Protein AF-A0A087TR05-F1 (afdb_monomer)

Mean predicted aligned error: 16.6 Å

Structure (mmCIF, N/CA/C/O backbone):
data_AF-A0A087TR05-F1
#
_entry.id   AF-A0A087TR05-F1
#
loop_
_atom_site.group_PDB
_atom_site.id
_atom_site.type_symbol
_atom_site.label_atom_id
_atom_site.label_alt_id
_atom_site.label_comp_id
_atom_site.label_asym_id
_atom_site.label_entity_id
_atom_site.label_seq_id
_atom_site.pdbx_PDB_ins_code
_atom_site.Cartn_x
_atom_site.Cartn_y
_atom_site.Cartn_z
_atom_site.occupancy
_atom_site.B_iso_or_equiv
_atom_site.auth_seq_id
_atom_site.auth_comp_id
_atom_site.auth_asym_id
_atom_site.auth_atom_id
_atom_site.pdbx_PDB_model_num
ATOM 1 N N . MET A 1 1 ? -15.715 -11.023 85.788 1.00 37.31 1 MET A N 1
ATOM 2 C CA . MET A 1 1 ? -14.563 -11.915 85.522 1.00 37.31 1 MET A CA 1
ATOM 3 C C . MET A 1 1 ? -14.963 -12.922 84.444 1.00 37.31 1 MET A C 1
ATOM 5 O O . MET A 1 1 ? -15.935 -13.619 84.679 1.00 37.31 1 MET A O 1
ATOM 9 N N . LYS A 1 2 ? -14.211 -12.960 83.320 1.00 36.47 2 LYS A N 1
ATOM 10 C CA . LYS A 1 2 ? -14.229 -13.915 82.171 1.00 36.47 2 LYS A CA 1
ATOM 11 C C . LYS A 1 2 ? -15.542 -13.984 81.359 1.00 36.47 2 LYS A C 1
ATOM 13 O O . LYS A 1 2 ? -16.561 -14.371 81.899 1.00 36.47 2 LYS A O 1
ATOM 18 N N . GLN A 1 3 ? -15.655 -13.618 80.072 1.00 43.75 3 GLN A N 1
ATOM 19 C CA . GLN A 1 3 ? -14.761 -13.716 78.899 1.00 43.75 3 GLN A CA 1
ATOM 20 C C . GLN A 1 3 ? -14.021 -15.052 78.781 1.00 43.75 3 GLN A C 1
ATOM 22 O O . GLN A 1 3 ? -12.972 -15.242 79.390 1.00 43.75 3 GLN A O 1
ATOM 27 N N . SER A 1 4 ? -14.577 -15.964 77.980 1.00 44.72 4 SER A N 1
ATOM 28 C CA . SER A 1 4 ? -13.910 -16.732 76.909 1.00 44.72 4 SER A CA 1
ATOM 29 C C . SER A 1 4 ? -14.703 -18.009 76.604 1.00 44.72 4 SER A C 1
ATOM 31 O O . SER A 1 4 ? -15.180 -18.683 77.509 1.00 44.72 4 SER A O 1
ATOM 33 N N . SER A 1 5 ? -14.779 -18.354 75.315 1.00 36.34 5 SER A N 1
ATOM 34 C CA . SER A 1 5 ? -15.092 -19.699 74.805 1.00 36.34 5 SER A CA 1
ATOM 35 C C . SER A 1 5 ? -16.542 -20.052 74.423 1.00 36.34 5 SER A C 1
ATOM 37 O O . SER A 1 5 ? -17.056 -21.071 74.858 1.00 36.34 5 SER A O 1
ATOM 39 N N . VAL A 1 6 ? -17.180 -19.297 73.512 1.00 41.44 6 VAL A N 1
ATOM 40 C CA . VAL A 1 6 ? -18.126 -19.894 72.524 1.00 41.44 6 VAL A CA 1
ATOM 41 C C . VAL A 1 6 ? -18.034 -19.182 71.155 1.00 41.44 6 VAL A C 1
ATOM 43 O O . VAL A 1 6 ? -19.013 -19.010 70.440 1.00 41.44 6 VAL A O 1
ATOM 46 N N . ALA A 1 7 ? -16.833 -18.749 70.756 1.00 38.28 7 ALA A N 1
ATOM 47 C CA . ALA A 1 7 ? -16.564 -18.112 69.458 1.00 38.28 7 ALA A CA 1
ATOM 48 C C . ALA A 1 7 ? -16.201 -19.124 68.346 1.00 38.28 7 ALA A C 1
ATOM 50 O O . ALA A 1 7 ? -15.455 -18.796 67.427 1.00 38.28 7 ALA A O 1
ATOM 51 N N . GLN A 1 8 ? -16.678 -20.373 68.421 1.00 41.78 8 GLN A N 1
ATOM 52 C CA . GLN A 1 8 ? -16.115 -21.450 67.592 1.00 41.78 8 GLN A CA 1
ATOM 53 C C . GLN A 1 8 ? -17.111 -22.448 66.991 1.00 41.78 8 GLN A C 1
ATOM 55 O O . GLN A 1 8 ? -16.698 -23.507 66.526 1.00 41.78 8 GLN A O 1
ATOM 60 N N . LYS A 1 9 ? -18.409 -22.126 66.913 1.00 36.25 9 LYS A N 1
ATOM 61 C CA . LYS A 1 9 ? -19.387 -23.016 66.265 1.00 36.25 9 LYS A CA 1
ATOM 62 C C . LYS A 1 9 ? -19.986 -22.390 64.992 1.00 36.25 9 LYS A C 1
ATOM 64 O O . LYS A 1 9 ? -21.057 -21.810 65.046 1.00 36.25 9 LYS A O 1
ATOM 69 N N . PHE A 1 10 ? -19.260 -22.561 63.876 1.00 33.69 10 PHE A N 1
ATOM 70 C CA . PHE A 1 10 ? -19.759 -22.730 62.491 1.00 33.69 10 PHE A CA 1
ATOM 71 C C . PHE A 1 10 ? -20.676 -21.622 61.921 1.00 33.69 10 PHE A C 1
ATOM 73 O O . PHE A 1 10 ? -21.825 -21.499 62.308 1.00 33.69 10 PHE A O 1
ATOM 80 N N . ARG A 1 11 ? -20.312 -20.791 60.932 1.00 38.06 11 ARG A N 1
ATOM 81 C CA . ARG A 1 11 ? -19.431 -20.958 59.756 1.00 38.06 11 ARG A CA 1
ATOM 82 C C . ARG A 1 11 ? -19.686 -22.254 58.967 1.00 38.06 11 ARG A C 1
ATOM 84 O O . ARG A 1 11 ? -18.804 -23.095 58.918 1.00 38.06 11 ARG A O 1
ATOM 91 N N . SER A 1 12 ? -20.866 -22.387 58.347 1.00 40.16 12 SER A N 1
ATOM 92 C CA . SER A 1 12 ? -21.086 -23.174 57.110 1.00 40.16 12 SER A CA 1
ATOM 93 C C . SER A 1 12 ? -22.565 -23.179 56.681 1.00 40.16 12 SER A C 1
ATOM 95 O O . SER A 1 12 ? -23.323 -24.013 57.159 1.00 40.16 12 SER A O 1
ATOM 97 N N . PHE A 1 13 ? -22.976 -22.314 55.747 1.00 36.66 13 PHE A N 1
ATOM 98 C CA . PHE A 1 13 ? -24.129 -22.583 54.868 1.00 36.66 13 PHE A CA 1
ATOM 99 C C . PHE A 1 13 ? -23.869 -21.968 53.476 1.00 36.66 13 PHE A C 1
ATOM 101 O O . PHE A 1 13 ? -23.355 -20.850 53.409 1.00 36.66 13 PHE A O 1
ATOM 108 N N . PRO A 1 14 ? -24.120 -22.687 52.361 1.00 39.69 14 PRO A N 1
ATOM 109 C CA . PRO A 1 14 ? -23.447 -22.444 51.085 1.00 39.69 14 PRO A CA 1
ATOM 110 C C . PRO A 1 14 ? -24.261 -21.561 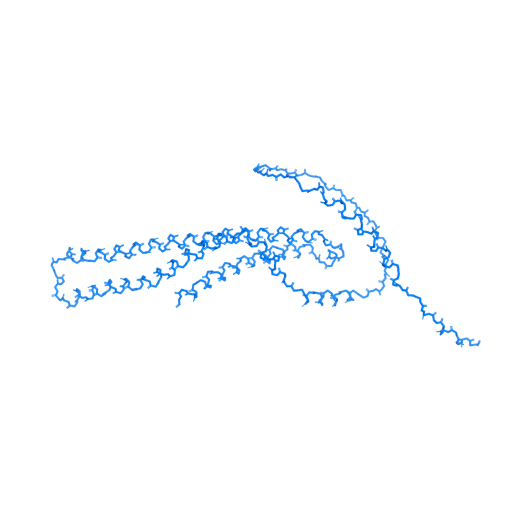50.124 1.00 39.69 14 PRO A C 1
ATOM 112 O O . PRO A 1 14 ? -25.442 -21.787 49.874 1.00 39.69 14 PRO A O 1
ATOM 115 N N . SER A 1 15 ? -23.572 -20.595 49.516 1.00 50.28 15 SER A N 1
ATOM 116 C CA . SER A 1 15 ? -24.051 -19.534 48.615 1.00 50.28 15 SER A CA 1
ATOM 117 C C . SER A 1 15 ? -24.268 -19.944 47.144 1.00 50.28 15 SER A C 1
ATOM 119 O O . SER A 1 15 ? -24.430 -19.090 46.273 1.00 50.28 15 SER A O 1
ATOM 121 N N . SER A 1 16 ? -24.287 -21.239 46.818 1.00 48.22 16 SER A N 1
ATOM 122 C CA . SER A 1 16 ? -24.254 -21.725 45.425 1.00 48.22 16 SER A CA 1
ATOM 123 C C . SER A 1 16 ? -25.626 -21.909 44.753 1.00 48.22 16 SER A C 1
ATOM 125 O O . SER A 1 16 ? -25.695 -21.982 43.524 1.00 48.22 16 SER A O 1
ATOM 127 N N . ASN A 1 17 ? -26.727 -21.941 45.515 1.00 43.25 17 ASN A N 1
ATOM 128 C CA . ASN A 1 17 ? -28.069 -22.196 44.967 1.00 43.25 17 ASN A CA 1
ATOM 129 C C . ASN A 1 17 ? -28.850 -20.923 44.586 1.00 43.25 17 ASN A C 1
ATOM 131 O O . ASN A 1 17 ? -29.656 -20.967 43.659 1.00 43.25 17 ASN A O 1
ATOM 135 N N . LEU A 1 18 ? -28.566 -19.770 45.204 1.00 48.34 18 LEU A N 1
ATOM 136 C CA . LEU A 1 18 ? -29.248 -18.503 44.886 1.00 48.34 18 LEU A CA 1
ATOM 137 C C . LEU A 1 18 ? -28.808 -17.905 43.536 1.00 48.34 18 LEU A C 1
ATOM 139 O O . LEU A 1 18 ? -29.625 -17.362 42.795 1.00 48.34 18 LEU A O 1
ATOM 143 N N . ILE A 1 19 ? -27.542 -18.094 43.154 1.00 49.88 19 ILE A N 1
ATOM 144 C CA . ILE A 1 19 ? -26.990 -17.574 41.890 1.00 49.88 19 ILE A CA 1
ATOM 145 C C . ILE A 1 19 ? -27.536 -18.348 40.674 1.00 49.88 19 ILE A C 1
ATOM 147 O O . ILE A 1 19 ? -27.756 -17.766 39.609 1.00 49.88 19 ILE A O 1
ATOM 151 N N . LYS A 1 20 ? -27.825 -19.651 40.819 1.00 46.91 20 LYS A N 1
ATOM 152 C CA . LYS A 1 20 ? -28.403 -20.472 39.736 1.00 46.91 20 LYS A CA 1
ATOM 153 C C . LYS A 1 20 ? -29.858 -20.110 39.425 1.00 46.91 20 LYS A C 1
ATOM 155 O O . LYS A 1 20 ? -30.248 -20.149 38.259 1.00 46.91 20 LYS A O 1
ATOM 160 N N . VAL A 1 21 ? -30.640 -19.718 40.431 1.00 53.16 21 VAL A N 1
ATOM 161 C CA . VAL A 1 21 ? -32.050 -19.330 40.244 1.00 53.16 21 VAL A CA 1
ATOM 162 C C . VAL A 1 21 ? -32.159 -17.978 39.526 1.00 53.16 21 VAL A C 1
ATOM 164 O O . VAL A 1 21 ? -32.955 -17.844 38.598 1.00 53.16 21 VAL A O 1
ATOM 167 N N . ALA A 1 22 ? -31.291 -17.011 39.849 1.00 47.53 22 ALA A N 1
ATOM 168 C CA . ALA A 1 22 ? -31.297 -15.690 39.213 1.00 47.53 22 ALA A CA 1
ATOM 169 C C . ALA A 1 22 ? -30.884 -15.724 37.724 1.00 47.53 22 ALA A C 1
ATOM 171 O O . ALA A 1 22 ? -31.506 -15.071 36.883 1.00 47.53 22 ALA A O 1
ATOM 172 N N . LYS A 1 23 ? -29.885 -16.546 37.365 1.00 44.81 23 LYS A N 1
ATOM 173 C CA . LYS A 1 23 ? -29.384 -16.659 35.979 1.00 44.81 23 LYS A CA 1
ATOM 174 C C . LYS A 1 23 ? -30.428 -17.228 35.006 1.00 44.81 23 LYS A C 1
ATOM 176 O O . LYS A 1 23 ? -30.485 -16.812 33.848 1.00 44.81 23 LYS A O 1
ATOM 181 N N . ASN A 1 24 ? -31.282 -18.139 35.476 1.00 38.44 24 ASN A N 1
ATOM 182 C CA . ASN A 1 24 ? -32.303 -18.781 34.641 1.00 38.44 24 ASN A CA 1
ATOM 183 C C . ASN A 1 24 ? -33.525 -17.893 34.361 1.00 38.44 24 ASN A C 1
ATOM 185 O O . ASN A 1 24 ? -34.148 -18.040 33.308 1.00 38.44 24 ASN A O 1
ATOM 189 N N . ILE A 1 25 ? -33.851 -16.954 35.253 1.00 46.94 25 ILE A N 1
ATOM 190 C CA . ILE A 1 25 ? -34.995 -16.048 35.073 1.00 46.94 25 ILE A CA 1
ATOM 191 C C . ILE A 1 25 ? -34.648 -14.926 34.078 1.00 46.94 25 ILE A C 1
ATOM 193 O O . ILE A 1 25 ? -35.446 -14.622 33.192 1.00 46.94 25 ILE A O 1
ATOM 197 N N . PHE A 1 26 ? -33.429 -14.374 34.131 1.00 38.94 26 PHE A N 1
ATOM 198 C CA . PHE A 1 26 ? -33.044 -13.240 33.277 1.00 38.94 26 PHE A CA 1
ATOM 199 C C . PHE A 1 26 ? -32.746 -13.638 31.817 1.00 38.94 26 PHE A C 1
ATOM 201 O O . PHE A 1 26 ? -33.059 -12.902 30.879 1.00 38.94 26 PHE A O 1
ATOM 208 N N . CYS A 1 27 ? -32.218 -14.847 31.589 1.00 43.41 27 CYS A N 1
ATOM 209 C CA . CYS A 1 27 ? -31.842 -15.310 30.247 1.00 43.41 27 CYS A CA 1
ATOM 210 C C . CYS A 1 27 ? -33.058 -15.607 29.340 1.00 43.41 27 CYS A C 1
ATOM 212 O O . CYS A 1 27 ? -32.985 -15.457 28.117 1.00 43.41 27 CYS A O 1
ATOM 214 N N . LYS A 1 28 ? -34.215 -15.966 29.918 1.00 34.25 28 LYS A N 1
ATOM 215 C CA . LYS A 1 28 ? -35.443 -16.235 29.146 1.00 34.25 28 LYS A CA 1
ATOM 216 C C . LYS A 1 28 ? -36.132 -14.967 28.635 1.00 34.25 28 LYS A C 1
ATOM 218 O O . LYS A 1 28 ? -36.735 -15.010 27.563 1.00 34.25 28 LYS A O 1
ATOM 223 N N . GLN A 1 29 ? -36.019 -13.850 29.355 1.00 35.56 29 GLN A N 1
ATOM 224 C CA . GLN A 1 29 ? -36.709 -12.609 28.994 1.00 35.56 29 GLN A CA 1
ATOM 225 C C . GLN A 1 29 ? -35.972 -11.832 27.890 1.00 35.56 29 GLN A C 1
ATOM 227 O O . GLN A 1 29 ? -36.602 -11.245 27.011 1.00 35.56 29 GLN A O 1
ATOM 232 N N . TRP A 1 30 ? -34.636 -11.887 27.870 1.00 32.88 30 TRP A N 1
ATOM 233 C CA . TRP A 1 30 ? -33.822 -11.076 26.956 1.00 32.88 30 TRP A CA 1
ATOM 234 C C . TRP A 1 30 ? -33.780 -11.610 25.513 1.00 32.88 30 TRP A C 1
ATOM 236 O O . TRP A 1 30 ? -33.709 -10.842 24.554 1.00 32.88 30 TRP A O 1
ATOM 246 N N . ARG A 1 31 ? -33.933 -12.929 25.324 1.00 38.88 31 ARG A N 1
ATOM 247 C CA . ARG A 1 31 ? -33.903 -13.559 23.990 1.00 38.88 31 ARG A CA 1
ATOM 248 C C . ARG A 1 31 ? -35.102 -13.189 23.104 1.00 38.88 31 ARG A C 1
ATOM 250 O O . ARG A 1 31 ? -35.013 -13.318 21.888 1.00 38.88 31 ARG A O 1
ATOM 257 N N . LYS A 1 32 ? -36.217 -12.720 23.683 1.00 34.84 32 LYS A N 1
ATOM 258 C CA . LYS A 1 32 ? -37.444 -12.399 22.929 1.00 34.84 32 LYS A CA 1
ATOM 259 C C . LYS A 1 32 ? -37.488 -10.977 22.358 1.00 34.84 32 LYS A C 1
ATOM 261 O O . LYS A 1 32 ? -38.179 -10.773 21.365 1.00 34.84 32 LYS A O 1
ATOM 266 N N . ASN A 1 33 ? -36.733 -10.020 22.905 1.00 34.81 33 ASN A N 1
ATOM 267 C CA . ASN A 1 33 ? -36.842 -8.613 22.487 1.00 34.81 33 ASN A CA 1
ATOM 268 C C . ASN A 1 33 ? -35.866 -8.179 21.379 1.00 34.81 33 ASN A C 1
ATOM 270 O O . ASN A 1 33 ? -36.105 -7.162 20.733 1.00 34.81 33 ASN A O 1
ATOM 274 N N . ILE A 1 34 ? -34.825 -8.961 21.076 1.00 41.12 34 ILE A N 1
ATOM 275 C CA . ILE A 1 34 ? -33.854 -8.619 20.013 1.00 41.12 34 ILE A CA 1
ATOM 276 C C . ILE A 1 34 ? -34.321 -9.058 18.615 1.00 41.12 34 ILE A C 1
ATOM 278 O O . ILE A 1 34 ? -33.883 -8.513 17.603 1.00 41.12 34 ILE A O 1
ATOM 282 N N . ALA A 1 35 ? -35.295 -9.965 18.529 1.00 40.78 35 ALA A N 1
ATOM 283 C CA . ALA A 1 35 ? -35.788 -10.498 17.258 1.00 40.78 35 ALA A CA 1
ATOM 284 C C . ALA A 1 35 ? -36.660 -9.522 16.431 1.00 40.78 35 ALA A C 1
ATOM 286 O O . ALA A 1 35 ? -37.132 -9.903 15.364 1.00 40.78 35 ALA A O 1
ATOM 287 N N . LYS A 1 36 ? -36.894 -8.274 16.876 1.00 39.12 36 LYS A N 1
ATOM 288 C CA . LYS A 1 36 ? -37.877 -7.369 16.241 1.00 39.12 36 LYS A CA 1
ATOM 289 C C . LYS A 1 36 ? -37.357 -6.055 15.648 1.00 39.12 36 LYS A C 1
ATOM 291 O O . LYS A 1 36 ? -38.167 -5.314 15.101 1.00 39.12 36 LYS A O 1
ATOM 296 N N . LYS A 1 37 ? -36.056 -5.737 15.695 1.00 37.75 37 LYS A N 1
ATOM 297 C CA . LYS A 1 37 ? -35.582 -4.394 15.280 1.00 37.75 37 LYS A CA 1
ATOM 298 C C . LYS A 1 37 ? -34.407 -4.378 14.295 1.00 37.75 37 LYS A C 1
ATOM 300 O O . LYS A 1 37 ? -33.512 -3.548 14.395 1.00 37.75 37 LYS A O 1
ATOM 305 N N . LYS A 1 38 ? -34.434 -5.273 13.301 1.00 39.19 38 LYS A N 1
ATOM 306 C CA . LYS A 1 38 ? -33.607 -5.191 12.082 1.00 39.19 38 LYS A CA 1
ATOM 307 C C . LYS A 1 38 ? -34.507 -5.218 10.845 1.00 39.19 38 LYS A C 1
ATOM 309 O O . LYS A 1 38 ? -34.781 -6.276 10.295 1.00 39.19 38 LYS A O 1
ATOM 314 N N . SER A 1 39 ? -34.986 -4.052 10.419 1.00 35.84 39 SER A N 1
ATOM 315 C CA . SER A 1 39 ? -35.576 -3.864 9.088 1.00 35.84 39 SER A CA 1
ATOM 316 C C . SER A 1 39 ? -35.611 -2.376 8.733 1.00 35.84 39 SER A C 1
ATOM 318 O O . SER A 1 39 ? -36.342 -1.631 9.378 1.00 35.84 39 SER A O 1
ATOM 320 N N . LYS A 1 40 ? -34.892 -2.021 7.653 1.00 34.25 40 LYS A N 1
ATOM 321 C CA . LYS A 1 40 ? -34.870 -0.734 6.918 1.00 34.25 40 LYS A CA 1
ATOM 322 C C . LYS A 1 40 ? -34.227 0.424 7.708 1.00 34.25 40 LYS A C 1
ATOM 324 O O . LYS A 1 40 ? -34.570 0.667 8.851 1.00 34.25 40 LYS A O 1
ATOM 329 N N . ILE A 1 41 ? -33.218 1.125 7.189 1.00 38.06 41 ILE A N 1
ATOM 330 C CA . ILE A 1 41 ? -33.332 2.130 6.117 1.00 38.06 41 ILE A CA 1
ATOM 331 C C . ILE A 1 41 ? -31.973 2.300 5.399 1.00 38.06 41 ILE A C 1
ATOM 333 O O . ILE A 1 41 ? -30.923 2.374 6.037 1.00 38.06 41 ILE A O 1
ATOM 337 N N . TYR A 1 42 ? -32.035 2.353 4.066 1.00 30.78 42 TYR A N 1
ATOM 338 C CA . TYR A 1 42 ? -30.992 2.782 3.128 1.00 30.78 42 TYR A CA 1
ATOM 339 C C . TYR A 1 42 ? -31.152 4.285 2.827 1.00 30.78 42 TYR A C 1
ATOM 341 O O . TYR A 1 42 ? -32.281 4.734 2.666 1.00 30.78 42 TYR A O 1
ATOM 349 N N . GLY A 1 43 ? -30.030 4.984 2.604 1.00 31.09 43 GLY A N 1
ATOM 350 C CA . GLY A 1 43 ? -29.918 6.060 1.604 1.00 31.09 43 GLY A CA 1
ATOM 351 C C . GLY A 1 43 ? -30.081 7.525 2.050 1.00 31.09 43 GLY A C 1
ATOM 352 O O . GLY A 1 43 ? -31.127 7.906 2.551 1.00 31.09 43 GLY A O 1
ATOM 353 N N . GLY A 1 44 ? -29.073 8.348 1.713 1.00 30.30 44 GLY A N 1
ATOM 354 C CA . GLY A 1 44 ? -29.277 9.694 1.143 1.00 30.30 44 GLY A CA 1
ATOM 355 C C . GLY A 1 44 ? -29.206 10.939 2.049 1.00 30.30 44 GLY A C 1
ATOM 356 O O . GLY A 1 44 ? -30.162 11.246 2.735 1.00 30.30 44 GLY A O 1
ATOM 357 N N . ILE A 1 45 ? -28.095 11.684 1.922 1.00 38.38 45 ILE A N 1
ATOM 358 C CA . ILE A 1 45 ? -27.988 13.134 1.604 1.00 38.38 45 ILE A CA 1
ATOM 359 C C . ILE A 1 45 ? -28.737 14.194 2.475 1.00 38.38 45 ILE A C 1
ATOM 361 O O . ILE A 1 45 ? -29.956 14.282 2.463 1.00 38.38 45 ILE A O 1
ATOM 365 N N . PHE A 1 46 ? -27.930 15.128 3.020 1.00 33.66 46 PHE A N 1
ATOM 366 C CA . PHE A 1 46 ? -28.190 16.553 3.359 1.00 33.66 46 PHE A CA 1
ATOM 367 C C . PHE A 1 46 ? -28.907 16.981 4.662 1.00 33.66 46 PHE A C 1
ATOM 369 O O . PHE A 1 46 ? -29.775 16.299 5.186 1.00 33.66 46 PHE A O 1
ATOM 376 N N . CYS A 1 47 ? -28.562 18.219 5.067 1.00 32.09 47 CYS A N 1
ATOM 377 C CA . CYS A 1 47 ? -29.143 19.113 6.092 1.00 32.09 47 CYS A CA 1
ATOM 378 C C . CYS A 1 47 ? -28.888 18.757 7.574 1.00 32.09 47 CYS A C 1
ATOM 380 O O . CYS A 1 47 ? -29.322 17.719 8.048 1.00 32.09 47 CYS A O 1
ATOM 382 N N . VAL A 1 48 ? -28.051 19.493 8.325 1.00 38.78 48 VAL A N 1
ATOM 383 C CA . VAL A 1 48 ? -28.168 20.884 8.851 1.00 38.78 48 VAL A CA 1
ATOM 384 C C . VAL A 1 48 ? -29.064 20.990 10.096 1.00 38.78 48 VAL A C 1
ATOM 386 O O . VAL A 1 48 ? -30.201 20.540 10.090 1.00 38.78 48 VAL A O 1
ATOM 389 N N . CYS A 1 49 ? -28.522 21.708 11.092 1.00 31.30 49 CYS A N 1
ATOM 390 C CA . CYS A 1 49 ? -29.174 22.359 12.239 1.00 31.30 49 CYS A CA 1
ATOM 391 C C . CYS A 1 49 ? -29.701 21.450 13.360 1.00 31.30 49 CYS A C 1
ATOM 393 O O . CYS A 1 49 ? -30.557 20.606 13.153 1.00 31.30 49 CYS A O 1
ATOM 395 N N . LEU A 1 50 ? -29.106 21.481 14.558 1.00 30.56 50 LEU A N 1
ATOM 396 C CA . LEU A 1 50 ? -29.088 22.530 15.604 1.00 30.56 50 LEU A CA 1
ATOM 397 C C . LEU A 1 50 ? -30.090 22.173 16.718 1.00 30.56 50 LEU A C 1
ATOM 399 O O . LEU A 1 50 ? -31.261 21.956 16.447 1.00 30.56 50 LEU A O 1
ATOM 403 N N . LEU A 1 51 ? -29.583 22.242 17.958 1.00 33.28 51 LEU A N 1
ATOM 404 C CA . LEU A 1 51 ? -30.261 22.710 19.182 1.00 33.28 51 LEU A CA 1
ATOM 405 C C . LEU A 1 51 ? -31.519 21.935 19.614 1.00 33.28 51 LEU A C 1
ATOM 407 O O . LEU A 1 51 ? -32.582 22.043 19.021 1.00 33.28 51 LEU A O 1
ATOM 411 N N . SER A 1 52 ? -31.530 21.231 20.747 1.00 36.25 52 SER A N 1
ATOM 412 C CA . SER A 1 52 ? -31.554 21.757 22.136 1.00 36.25 52 SER A CA 1
ATOM 413 C C . SER A 1 52 ? -32.323 20.718 23.002 1.00 36.25 52 SER A C 1
ATOM 415 O O . SER A 1 52 ? -32.839 19.758 22.429 1.00 36.25 52 SER A O 1
ATOM 417 N N . PRO A 1 53 ? -32.557 20.880 24.321 1.00 39.16 53 PRO A N 1
ATOM 418 C CA . PRO A 1 53 ? -31.767 21.470 25.396 1.00 39.16 53 PRO A CA 1
ATOM 419 C C . PRO A 1 53 ? -31.482 20.461 26.538 1.00 39.16 53 PRO A C 1
ATOM 421 O O . PRO A 1 53 ? -32.025 19.362 26.629 1.00 39.16 53 PRO A O 1
ATOM 424 N N . ILE A 1 54 ? -30.627 20.910 27.449 1.00 48.22 54 ILE A N 1
ATOM 425 C CA . ILE A 1 54 ? -30.257 20.303 28.728 1.00 48.22 54 ILE A CA 1
ATOM 426 C C . ILE A 1 54 ? -31.471 20.220 29.674 1.00 48.22 54 ILE A C 1
ATOM 428 O O . ILE A 1 54 ? -32.221 21.188 29.804 1.00 48.22 54 ILE A O 1
ATOM 432 N N . LYS A 1 55 ? -31.604 19.112 30.416 1.00 36.31 55 LYS A N 1
ATOM 433 C CA . LYS A 1 55 ? -32.264 19.087 31.734 1.00 36.31 55 LYS A CA 1
ATOM 434 C C . LYS A 1 55 ? -31.374 18.321 32.722 1.00 36.31 55 LYS A C 1
ATOM 436 O O . LYS A 1 55 ? -31.005 17.189 32.412 1.00 36.31 55 LYS A O 1
ATOM 441 N N . PRO A 1 56 ? -31.015 18.898 33.881 1.00 38.84 56 PRO A N 1
ATOM 442 C CA . PRO A 1 56 ? -30.249 18.196 34.896 1.00 38.84 56 PRO A CA 1
ATOM 443 C C . PRO A 1 56 ? -31.205 17.330 35.720 1.00 38.84 56 PRO A C 1
ATOM 445 O O . PRO A 1 56 ? -32.167 17.836 36.294 1.00 38.84 56 PRO A O 1
ATOM 448 N N . LEU A 1 57 ? -30.946 16.027 35.789 1.00 32.53 57 LEU A N 1
ATOM 449 C CA . LEU A 1 57 ? -31.519 15.188 36.835 1.00 32.53 57 LEU A CA 1
ATOM 450 C C . LEU A 1 57 ? -30.440 15.025 37.904 1.00 32.53 57 LEU A C 1
ATOM 452 O O . LEU A 1 57 ? -29.545 14.193 37.784 1.00 32.53 57 LEU A O 1
ATOM 456 N N . ILE A 1 58 ? -30.493 15.892 38.913 1.00 37.78 58 ILE A N 1
ATOM 457 C CA . ILE A 1 58 ? -29.707 15.736 40.134 1.00 37.78 58 ILE A CA 1
ATOM 458 C C . ILE A 1 58 ? -30.291 14.529 40.863 1.00 37.78 58 ILE A C 1
ATOM 460 O O . ILE A 1 58 ? -31.407 14.587 41.375 1.00 37.78 58 ILE A O 1
ATOM 464 N N . VAL A 1 59 ? -29.546 13.429 40.875 1.00 35.84 59 VAL A N 1
ATOM 465 C CA . VAL A 1 59 ? -29.800 12.299 41.765 1.00 35.84 59 VAL A CA 1
ATOM 466 C C . VAL A 1 59 ? -28.832 12.453 42.929 1.00 35.84 59 VAL A C 1
ATOM 468 O O . VAL A 1 59 ? -27.620 12.338 42.755 1.00 35.84 59 VAL A O 1
ATOM 471 N N . LEU A 1 60 ? -29.371 12.768 44.109 1.00 32.75 60 LEU A N 1
ATOM 472 C CA . LEU A 1 60 ? -28.649 12.598 45.364 1.00 32.75 60 LEU A CA 1
ATOM 473 C C . LEU A 1 60 ? -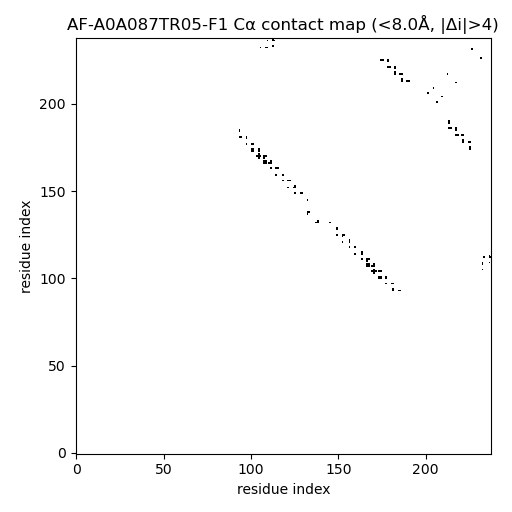28.408 11.098 45.558 1.00 32.75 60 LEU A C 1
ATOM 475 O O . LEU A 1 60 ? -29.344 10.358 45.852 1.00 32.75 60 LEU A O 1
ATOM 479 N N . CYS A 1 61 ? -27.162 10.661 45.401 1.00 31.47 61 CYS A N 1
ATOM 480 C CA . CYS A 1 61 ? -26.712 9.419 46.011 1.00 31.47 61 CYS A CA 1
ATOM 481 C C . CYS A 1 61 ? -26.057 9.769 47.344 1.00 31.47 61 CYS A C 1
ATOM 483 O O . CYS A 1 61 ? -24.974 10.354 47.381 1.00 31.47 61 CYS A O 1
ATOM 485 N N . GLU A 1 62 ? -26.742 9.399 48.422 1.00 39.78 62 GLU A N 1
ATOM 486 C CA . GLU A 1 62 ? -26.143 9.162 49.730 1.00 39.78 62 GLU A CA 1
ATOM 487 C C . GLU A 1 62 ? -24.914 8.256 49.524 1.00 39.78 62 GLU A C 1
ATO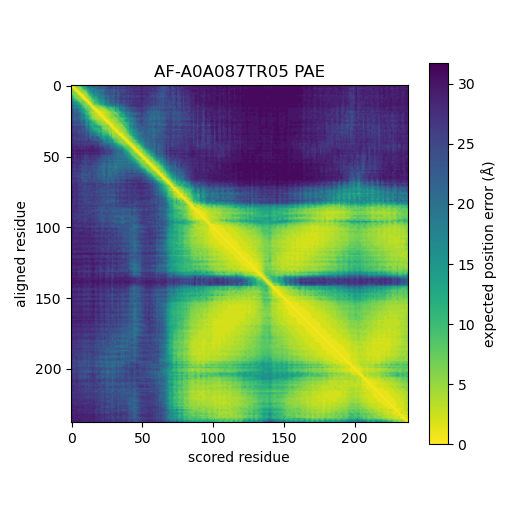M 489 O O . GLU A 1 62 ? -25.031 7.139 49.012 1.00 39.78 62 GLU A O 1
ATOM 494 N N . ALA A 1 63 ? -23.721 8.758 49.833 1.00 36.78 63 ALA A N 1
ATOM 495 C CA . ALA A 1 63 ? -22.498 7.976 49.743 1.00 36.78 63 ALA A CA 1
ATOM 496 C C . ALA A 1 63 ? -22.351 7.145 51.023 1.00 36.78 63 ALA A C 1
ATOM 498 O O . ALA A 1 63 ? -21.926 7.663 52.053 1.00 36.78 63 ALA A O 1
ATOM 499 N N . ASP A 1 64 ? -22.680 5.854 50.951 1.00 31.41 64 ASP A N 1
ATOM 500 C CA . ASP A 1 64 ? -22.277 4.897 51.981 1.00 31.41 64 ASP A CA 1
ATOM 501 C C . ASP A 1 64 ? -20.758 4.677 51.871 1.00 31.41 64 ASP A C 1
ATOM 503 O O . ASP A 1 64 ? -20.243 4.089 50.912 1.00 31.41 64 ASP A O 1
ATOM 507 N N . ILE A 1 65 ? -20.016 5.242 52.824 1.00 41.81 65 ILE A N 1
ATOM 508 C CA . ILE A 1 65 ? -18.562 5.115 52.926 1.00 41.81 65 ILE A CA 1
ATOM 509 C C . ILE A 1 65 ? -18.263 3.716 53.474 1.00 41.81 65 ILE A C 1
ATOM 511 O O . ILE A 1 65 ? -18.089 3.514 54.674 1.00 41.81 65 ILE A O 1
ATOM 515 N N . SER A 1 66 ? -18.179 2.734 52.576 1.00 36.66 66 SER A N 1
ATOM 516 C CA . SER A 1 66 ? -17.667 1.399 52.897 1.00 36.66 66 SER A CA 1
ATOM 517 C C . SER A 1 66 ? -16.148 1.335 52.655 1.00 36.66 66 SER A C 1
ATOM 519 O O . SER A 1 66 ? -15.680 1.755 51.589 1.00 36.66 66 SER A O 1
ATOM 521 N N . PRO A 1 67 ? -15.335 0.820 53.600 1.00 42.91 67 PRO A N 1
ATOM 522 C CA . PRO A 1 67 ? -13.880 0.832 53.512 1.00 42.91 67 PRO A CA 1
ATOM 523 C C . PRO A 1 67 ? -13.402 -0.332 52.636 1.00 42.91 67 PRO A C 1
ATOM 525 O O . PRO A 1 67 ? -12.819 -1.299 53.118 1.00 42.91 67 PRO A O 1
ATOM 528 N N . HIS A 1 68 ? -13.648 -0.265 51.330 1.00 43.75 68 HIS A N 1
ATOM 529 C CA . HIS A 1 68 ? -13.091 -1.225 50.383 1.00 43.75 68 HIS A CA 1
ATOM 530 C C . HIS A 1 68 ? -11.976 -0.574 49.566 1.00 43.75 68 HIS A C 1
ATOM 532 O O . HIS A 1 68 ? -12.179 0.350 48.781 1.00 43.75 68 HIS A O 1
ATOM 538 N N . SER A 1 69 ? -10.758 -1.065 49.792 1.00 47.00 69 SER A N 1
ATOM 539 C CA . SER A 1 69 ? -9.543 -0.695 49.076 1.00 47.00 69 SER A CA 1
ATOM 540 C C . SER A 1 69 ? -9.779 -0.717 47.561 1.00 47.00 69 SER A C 1
ATOM 542 O O . SER A 1 69 ? -10.044 -1.769 46.979 1.00 47.00 69 SER A O 1
ATOM 544 N N . ARG A 1 70 ? -9.619 0.443 46.912 1.00 53.25 70 ARG A N 1
ATOM 545 C CA . ARG A 1 70 ? -9.818 0.671 45.463 1.00 53.25 70 ARG A CA 1
ATOM 546 C C . ARG A 1 70 ? -8.968 -0.225 44.540 1.00 53.25 70 ARG A C 1
ATOM 548 O O . ARG A 1 70 ? -9.146 -0.204 43.330 1.00 53.25 70 ARG A O 1
ATOM 555 N N . LEU A 1 71 ? -8.048 -1.013 45.095 1.00 50.28 71 LEU A N 1
ATOM 556 C CA . LEU A 1 71 ? -7.059 -1.817 44.372 1.00 50.28 71 LEU A CA 1
ATOM 557 C C . LEU A 1 71 ? -7.491 -3.271 44.110 1.00 50.28 71 LEU A C 1
ATOM 559 O O . LEU A 1 71 ? -6.857 -3.952 43.308 1.00 50.28 71 LEU A O 1
ATOM 563 N N . VAL A 1 72 ? -8.566 -3.765 44.739 1.00 50.66 72 VAL A N 1
ATOM 564 C CA . VAL A 1 72 ? -9.006 -5.167 44.555 1.00 50.66 72 VAL A CA 1
ATOM 565 C C . VAL A 1 72 ? -9.546 -5.416 43.134 1.00 50.66 72 VAL A C 1
ATOM 567 O O . VAL A 1 72 ? -9.362 -6.502 42.581 1.00 50.66 72 VAL A O 1
ATOM 570 N N . GLY A 1 73 ? -10.144 -4.400 42.501 1.00 53.06 73 GLY A N 1
ATOM 571 C CA . GLY A 1 73 ? -10.634 -4.480 41.118 1.00 53.06 73 GLY A CA 1
ATOM 572 C C . GLY A 1 73 ? -9.537 -4.344 40.057 1.00 53.06 73 GLY A C 1
ATOM 573 O O . GLY A 1 73 ? -9.567 -5.058 39.058 1.00 53.06 73 GLY A O 1
ATOM 574 N N . VAL A 1 74 ? -8.534 -3.490 40.292 1.00 55.03 74 VAL A N 1
ATOM 575 C CA . VAL A 1 74 ? -7.477 -3.172 39.309 1.00 55.03 74 VAL A CA 1
ATOM 576 C C . VAL A 1 74 ? -6.637 -4.405 38.973 1.00 55.03 74 VAL A C 1
ATOM 578 O O . VAL A 1 74 ? -6.487 -4.738 37.804 1.00 55.03 74 VAL A O 1
ATOM 581 N N . ASN A 1 75 ? -6.210 -5.170 39.983 1.00 55.41 75 ASN A N 1
ATOM 582 C CA . ASN A 1 75 ? -5.420 -6.392 39.774 1.00 55.41 75 ASN A CA 1
ATOM 583 C C . ASN A 1 75 ? -6.174 -7.486 38.993 1.00 55.41 75 ASN A C 1
ATOM 585 O O . ASN A 1 75 ? -5.551 -8.358 38.387 1.00 55.41 75 ASN A O 1
ATOM 589 N N . SER A 1 76 ? -7.510 -7.467 39.024 1.00 55.41 76 SER A N 1
ATOM 590 C CA . SER A 1 76 ? -8.348 -8.407 38.270 1.00 55.41 76 SER A CA 1
ATOM 591 C C . SER A 1 76 ? -8.550 -7.946 36.822 1.00 55.41 76 SER A C 1
ATOM 593 O O . SER A 1 76 ? -8.563 -8.776 35.918 1.00 55.41 76 SER A O 1
ATOM 595 N N . ILE A 1 77 ? -8.647 -6.632 36.590 1.00 57.78 77 ILE A N 1
ATOM 596 C CA . ILE A 1 77 ? -8.726 -6.024 35.252 1.00 57.78 77 ILE A CA 1
ATOM 597 C C . ILE A 1 77 ? -7.388 -6.168 34.509 1.00 57.78 77 ILE A C 1
ATOM 599 O O . ILE A 1 77 ? -7.391 -6.538 33.338 1.00 57.78 77 ILE A O 1
ATOM 603 N N . GLU A 1 78 ? -6.255 -5.974 35.193 1.00 58.69 78 GLU A N 1
ATOM 604 C CA . GLU A 1 78 ? -4.902 -6.180 34.646 1.00 58.69 78 GLU A CA 1
ATOM 605 C C . GLU A 1 78 ? -4.734 -7.614 34.106 1.00 58.69 78 GLU A C 1
ATOM 607 O O . GLU A 1 78 ? -4.313 -7.827 32.970 1.00 58.69 78 GLU A O 1
ATOM 612 N N . LYS A 1 79 ? -5.172 -8.613 34.888 1.00 54.19 79 LYS A N 1
ATOM 613 C CA . LYS A 1 79 ? -5.140 -10.030 34.491 1.00 54.19 79 LYS A CA 1
ATOM 614 C C . LYS A 1 79 ? -6.106 -10.360 33.351 1.00 54.19 79 LYS A C 1
ATOM 616 O O . LYS A 1 79 ? -5.769 -11.178 32.503 1.00 54.19 79 LYS A O 1
ATOM 621 N N . LEU A 1 80 ? -7.282 -9.729 33.304 1.00 59.53 80 LEU A N 1
ATOM 622 C CA . LEU A 1 80 ? -8.229 -9.892 32.192 1.00 59.53 80 LEU A CA 1
ATOM 623 C C . LEU A 1 80 ? -7.685 -9.302 30.886 1.00 59.53 80 LEU A C 1
A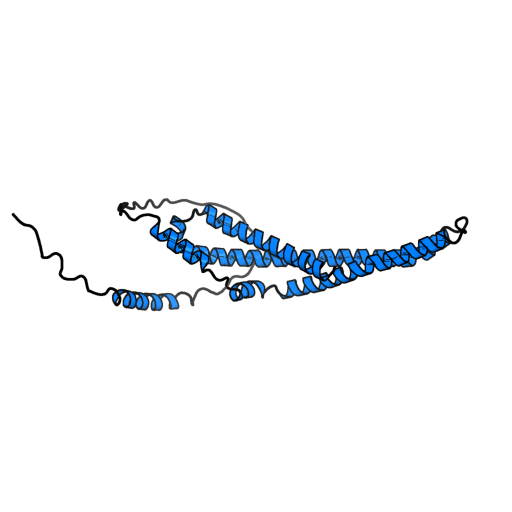TOM 625 O O . LEU A 1 80 ? -7.890 -9.882 29.822 1.00 59.53 80 LEU A O 1
ATOM 629 N N . HIS A 1 81 ? -6.967 -8.179 30.960 1.00 58.09 81 HIS A N 1
ATOM 630 C CA . HIS A 1 81 ? -6.360 -7.554 29.789 1.00 58.09 81 HIS A CA 1
ATOM 631 C C . HIS A 1 81 ? -5.225 -8.416 29.209 1.00 58.09 81 HIS A C 1
ATOM 633 O O . HIS A 1 81 ? -5.060 -8.487 27.995 1.00 58.09 81 HIS A O 1
ATOM 639 N N . GLN A 1 82 ? -4.502 -9.139 30.069 1.00 52.41 82 GLN A N 1
ATOM 640 C CA . GLN A 1 82 ? -3.380 -10.004 29.694 1.00 52.41 82 GLN A CA 1
ATOM 641 C C . GLN A 1 82 ? -3.806 -11.357 29.079 1.00 52.41 82 GLN A C 1
ATOM 643 O O . GLN A 1 82 ? -3.023 -11.985 28.371 1.00 52.41 82 GLN A O 1
ATOM 648 N N . GLU A 1 83 ? -5.058 -11.780 29.285 1.00 53.41 83 GLU A N 1
ATOM 649 C CA . GLU A 1 83 ? -5.662 -12.994 28.700 1.00 53.41 83 GLU A CA 1
ATOM 650 C C . GLU A 1 83 ? -6.496 -12.711 27.432 1.00 53.41 83 GLU A C 1
ATOM 652 O O . GLU A 1 83 ? -7.032 -13.640 26.819 1.00 53.41 83 GLU A O 1
ATOM 657 N N . ALA A 1 84 ? -6.627 -11.446 27.012 1.00 65.75 84 ALA A N 1
ATOM 658 C CA . ALA A 1 84 ? -7.440 -11.062 25.861 1.00 65.75 84 ALA A CA 1
ATOM 659 C C . ALA A 1 84 ? -6.844 -11.610 24.550 1.00 65.75 84 ALA A C 1
ATOM 661 O O . ALA A 1 84 ? -5.990 -10.999 23.907 1.00 65.75 84 ALA A O 1
ATOM 662 N N . ARG A 1 85 ? -7.299 -12.797 24.132 1.00 69.06 85 ARG A N 1
ATOM 663 C CA . ARG A 1 85 ? -6.942 -13.382 22.836 1.00 69.06 85 ARG A CA 1
ATOM 664 C C . ARG A 1 85 ? -7.648 -12.620 21.722 1.00 69.06 85 ARG A C 1
ATOM 666 O O . ARG A 1 85 ? -8.864 -12.461 21.741 1.00 69.06 85 ARG A O 1
ATOM 673 N N . PHE A 1 86 ? -6.882 -12.172 20.732 1.00 75.31 86 PHE A N 1
ATOM 674 C CA . PHE A 1 86 ? -7.440 -11.505 19.563 1.00 75.31 86 PHE A CA 1
ATOM 675 C C . PHE A 1 86 ? -8.286 -12.483 18.732 1.00 75.31 86 PHE A C 1
ATOM 677 O O . PHE A 1 86 ? -7.782 -13.486 18.216 1.00 75.31 86 PHE A O 1
ATOM 684 N N . ASP A 1 87 ? -9.574 -12.179 18.574 1.00 83.25 87 ASP A N 1
ATOM 685 C CA . ASP A 1 87 ? -10.506 -12.981 17.783 1.00 83.25 87 ASP A CA 1
ATOM 686 C C . ASP A 1 87 ? -10.286 -12.774 16.278 1.00 83.25 87 ASP A C 1
ATOM 688 O O . ASP A 1 87 ? -11.023 -12.050 15.596 1.00 83.25 87 ASP A O 1
ATOM 692 N N . TRP A 1 88 ? -9.298 -13.479 15.722 1.00 84.38 88 TRP A N 1
ATOM 693 C CA . TRP A 1 88 ? -8.971 -13.442 14.293 1.00 84.38 88 TRP A CA 1
ATOM 694 C C . TRP A 1 88 ? -10.187 -13.673 13.390 1.00 84.38 88 TRP A C 1
ATOM 696 O O . TRP A 1 88 ? -10.332 -13.013 12.365 1.00 84.38 88 TRP A O 1
ATOM 706 N N . ARG A 1 89 ? -11.120 -14.557 13.772 1.00 86.75 89 ARG A N 1
ATOM 707 C CA . ARG A 1 89 ? -12.346 -14.802 12.9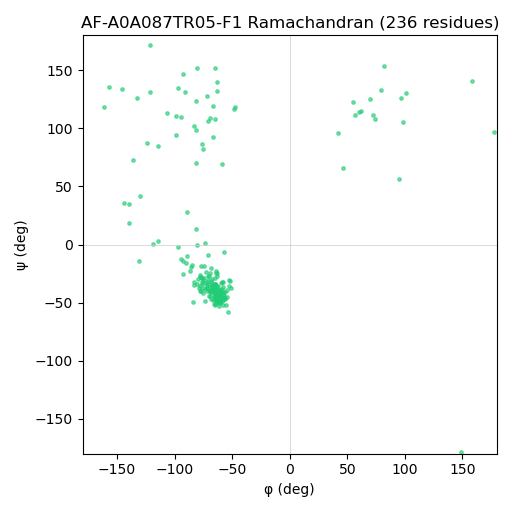87 1.00 86.75 89 ARG A CA 1
ATOM 708 C C . ARG A 1 89 ? -13.235 -13.567 12.871 1.00 86.75 89 ARG A C 1
ATOM 710 O O . ARG A 1 89 ? -13.793 -13.333 11.800 1.00 86.75 89 ARG A O 1
ATOM 717 N N . LYS A 1 90 ? -13.385 -12.795 13.950 1.00 83.56 90 LYS A N 1
ATOM 718 C CA . LYS A 1 90 ? -14.214 -11.584 13.946 1.00 83.56 90 LYS A CA 1
ATOM 719 C C . LYS A 1 90 ? -13.552 -10.508 13.092 1.00 83.56 90 LYS A C 1
ATOM 721 O O . LYS A 1 90 ? -14.201 -9.963 12.205 1.00 83.56 90 LYS A O 1
ATOM 726 N N . PHE A 1 91 ? -12.241 -10.326 13.251 1.00 84.44 91 PHE A N 1
ATOM 727 C CA . PHE A 1 91 ? -11.441 -9.442 12.404 1.00 84.44 91 PHE A CA 1
ATOM 728 C C . PHE A 1 91 ? -11.559 -9.792 10.914 1.00 84.44 91 PHE A C 1
ATOM 730 O O . PHE A 1 91 ? -11.948 -8.950 10.105 1.00 84.44 91 PHE A O 1
ATOM 737 N N . PHE A 1 92 ? -11.330 -11.055 10.542 1.00 84.25 92 PHE A N 1
ATOM 738 C CA . PHE A 1 92 ? -11.481 -11.491 9.153 1.00 84.25 92 PHE A CA 1
ATOM 739 C C . PHE A 1 92 ? -12.928 -11.367 8.655 1.00 84.25 92 PHE A C 1
ATOM 741 O O . PHE A 1 92 ? -13.142 -11.123 7.471 1.00 84.25 92 PHE A O 1
ATOM 748 N N . SER A 1 93 ? -13.936 -11.446 9.531 1.00 86.81 93 SER A N 1
ATOM 749 C CA . SER A 1 93 ? -15.327 -11.170 9.153 1.00 86.81 93 SER A CA 1
ATOM 750 C C . SER A 1 93 ? -15.600 -9.692 8.850 1.00 86.81 93 SER A C 1
ATOM 752 O O . SER A 1 93 ? -16.505 -9.410 8.066 1.00 86.81 93 SER A O 1
ATOM 754 N N . ILE A 1 94 ? -14.837 -8.765 9.432 1.00 83.81 94 ILE A N 1
ATOM 755 C CA . ILE A 1 94 ? -14.894 -7.333 9.103 1.00 83.81 94 ILE A CA 1
ATOM 756 C C . ILE A 1 94 ? -14.165 -7.072 7.776 1.00 83.81 94 ILE A C 1
ATOM 758 O O . ILE A 1 94 ? -14.654 -6.313 6.940 1.00 83.81 94 ILE A O 1
ATOM 762 N N . VAL A 1 95 ? -13.026 -7.739 7.558 1.00 86.50 95 VAL A N 1
ATOM 763 C CA . VAL A 1 95 ? -12.174 -7.550 6.370 1.00 86.50 95 VAL A CA 1
ATOM 764 C C . VAL A 1 95 ? -12.749 -8.215 5.115 1.00 86.50 95 VAL A C 1
ATOM 766 O O . VAL A 1 95 ? -12.624 -7.652 4.030 1.00 86.50 95 VAL A O 1
ATOM 769 N N . LYS A 1 96 ? -13.431 -9.367 5.228 1.00 83.56 96 LYS A N 1
ATOM 770 C CA . LYS A 1 96 ? -13.917 -10.159 4.074 1.00 83.56 96 LYS A CA 1
ATOM 771 C C . LYS A 1 96 ? -14.746 -9.366 3.058 1.00 83.56 96 LYS A C 1
ATOM 773 O O . LYS A 1 96 ? -14.709 -9.689 1.877 1.00 83.56 96 LYS A O 1
ATOM 778 N N . GLY A 1 97 ? -15.477 -8.340 3.504 1.00 82.12 97 GLY A N 1
ATOM 779 C CA . GLY A 1 97 ? -16.297 -7.498 2.628 1.00 82.12 97 GLY A CA 1
ATOM 780 C C . GLY A 1 97 ? -15.486 -6.698 1.602 1.00 82.12 97 GLY A C 1
ATOM 781 O O . GLY A 1 97 ? -16.020 -6.353 0.556 1.00 82.12 97 GLY A O 1
ATOM 782 N N . GLU A 1 98 ? -14.199 -6.449 1.865 1.00 85.75 98 GLU A N 1
ATOM 783 C CA . GLU A 1 98 ? -13.320 -5.627 1.020 1.00 85.75 98 GLU A CA 1
ATOM 784 C C . GLU A 1 98 ? -12.170 -6.431 0.379 1.00 85.75 98 GLU A C 1
ATOM 786 O O . GLU A 1 98 ? -11.349 -5.867 -0.341 1.00 85.75 98 GLU A O 1
ATOM 791 N N . VAL A 1 99 ? -12.102 -7.754 0.585 1.00 85.56 99 VAL A N 1
ATOM 792 C CA . VAL A 1 99 ? -10.981 -8.599 0.111 1.00 85.56 99 VAL A CA 1
ATOM 793 C C . VAL A 1 99 ? -10.799 -8.544 -1.406 1.00 85.56 99 VAL A C 1
ATOM 795 O O . VAL A 1 99 ? -9.668 -8.587 -1.881 1.00 85.56 99 VAL A O 1
ATOM 798 N N . LEU A 1 100 ? -11.879 -8.382 -2.174 1.00 87.56 100 LEU A N 1
ATOM 799 C CA . LEU A 1 100 ? -11.786 -8.240 -3.630 1.00 87.56 100 LEU A CA 1
ATOM 800 C C . LEU A 1 100 ? -11.001 -6.987 -4.039 1.00 87.56 100 LEU A C 1
ATOM 802 O O . LEU A 1 100 ? -10.148 -7.063 -4.918 1.00 87.56 100 LEU A O 1
ATOM 806 N N . TYR A 1 101 ? -11.229 -5.851 -3.376 1.00 88.00 101 TYR A N 1
ATOM 807 C CA . TYR A 1 101 ? -10.471 -4.626 -3.645 1.00 88.00 101 TYR A CA 1
ATOM 808 C C . TYR A 1 101 ? -8.992 -4.794 -3.288 1.00 88.00 101 TYR A C 1
ATOM 810 O O . TYR A 1 101 ? -8.124 -4.342 -4.031 1.00 88.00 101 TYR A O 1
ATOM 818 N N . ILE A 1 102 ? -8.702 -5.492 -2.185 1.00 87.56 102 ILE A N 1
ATOM 819 C CA . ILE A 1 102 ? -7.329 -5.807 -1.772 1.00 87.56 102 ILE A CA 1
ATOM 820 C C . ILE A 1 102 ? -6.649 -6.700 -2.815 1.00 87.56 102 ILE A C 1
ATOM 822 O O . ILE A 1 102 ? -5.509 -6.441 -3.184 1.00 87.56 102 ILE A O 1
ATOM 826 N N . PHE A 1 103 ? -7.352 -7.702 -3.345 1.00 89.12 103 PHE A N 1
ATOM 827 C CA . PHE A 1 103 ? -6.821 -8.576 -4.388 1.00 89.12 103 PHE A CA 1
ATOM 828 C C . PHE A 1 103 ? -6.445 -7.796 -5.657 1.00 89.12 103 PHE A C 1
ATOM 830 O O . PHE A 1 103 ? -5.325 -7.931 -6.145 1.00 89.12 103 PHE A O 1
ATOM 837 N N . PHE A 1 104 ? -7.321 -6.910 -6.145 1.00 89.75 104 PHE A N 1
ATOM 838 C CA . PHE A 1 104 ? -6.999 -6.044 -7.287 1.00 89.75 104 PHE A CA 1
ATOM 839 C C . PHE A 1 104 ? -5.807 -5.121 -7.012 1.00 89.75 104 PHE A C 1
ATOM 841 O O . PHE A 1 104 ? -4.967 -4.930 -7.893 1.00 89.75 104 PHE A O 1
ATOM 848 N N . ALA A 1 105 ? -5.703 -4.580 -5.793 1.00 88.75 105 ALA A N 1
ATOM 849 C CA . ALA A 1 105 ? -4.556 -3.772 -5.400 1.00 88.75 105 ALA A CA 1
ATOM 850 C C . ALA A 1 105 ? -3.256 -4.581 -5.482 1.00 88.75 105 ALA A C 1
ATOM 852 O O . ALA A 1 105 ? -2.308 -4.095 -6.088 1.00 88.75 105 ALA A O 1
ATOM 853 N N . VAL A 1 106 ? -3.234 -5.812 -4.953 1.00 88.88 106 VAL A N 1
ATOM 854 C CA . VAL A 1 106 ? -2.069 -6.717 -4.981 1.00 88.88 106 VAL A CA 1
ATOM 855 C C . VAL A 1 106 ? -1.663 -7.080 -6.412 1.00 88.88 106 VAL A C 1
ATOM 857 O O . VAL A 1 106 ? -0.479 -7.063 -6.730 1.00 88.88 106 VAL A O 1
ATOM 860 N N . VAL A 1 107 ? -2.619 -7.342 -7.306 1.00 90.19 107 VAL A N 1
ATOM 861 C CA . VAL A 1 107 ? -2.318 -7.638 -8.718 1.00 90.19 107 VAL A CA 1
ATOM 862 C C . VAL A 1 107 ? -1.686 -6.431 -9.423 1.00 90.19 107 VAL A C 1
ATOM 864 O O . VAL A 1 107 ? -0.640 -6.569 -10.054 1.00 90.19 107 VAL A O 1
ATOM 867 N N . SER A 1 108 ? -2.267 -5.234 -9.276 1.00 89.81 108 SER A N 1
ATOM 868 C CA . SER A 1 108 ? -1.702 -3.993 -9.841 1.00 89.81 108 SER A CA 1
ATOM 869 C C . SER A 1 108 ? -0.290 -3.725 -9.320 1.00 89.81 108 SER A C 1
ATOM 871 O O . SER A 1 108 ? 0.596 -3.276 -10.037 1.00 89.81 108 SER A O 1
ATOM 873 N N . ALA A 1 109 ? -0.086 -4.016 -8.049 1.00 88.69 109 ALA A N 1
ATOM 874 C CA . ALA A 1 109 ? 1.165 -3.879 -7.345 1.00 88.69 109 ALA A CA 1
ATOM 875 C C . ALA A 1 109 ? 2.272 -4.829 -7.851 1.00 88.69 109 ALA A C 1
ATOM 877 O O . ALA A 1 109 ? 3.418 -4.407 -8.003 1.00 88.69 109 ALA A O 1
ATOM 878 N N . LEU A 1 110 ? 1.933 -6.081 -8.171 1.00 89.62 110 LEU A N 1
ATOM 879 C CA . LEU A 1 110 ? 2.859 -7.031 -8.800 1.00 89.62 110 LEU A CA 1
ATOM 880 C C . LEU A 1 110 ? 3.276 -6.585 -10.209 1.00 89.62 110 LEU A C 1
ATOM 882 O O . LEU A 1 110 ? 4.425 -6.768 -10.601 1.00 89.62 110 LEU A O 1
ATOM 886 N N . ILE A 1 111 ? 2.377 -5.940 -10.958 1.00 90.81 111 ILE A N 1
ATOM 887 C CA . ILE A 1 111 ? 2.714 -5.352 -12.264 1.00 90.81 111 ILE A CA 1
ATOM 888 C C . ILE A 1 111 ? 3.739 -4.221 -12.092 1.00 90.81 111 ILE A C 1
ATOM 890 O O . ILE A 1 111 ? 4.725 -4.167 -12.824 1.00 90.81 111 ILE A O 1
ATOM 894 N N . VAL A 1 112 ? 3.558 -3.347 -11.095 1.00 90.62 112 VAL A N 1
ATOM 895 C CA . VAL A 1 112 ? 4.533 -2.283 -10.781 1.00 90.62 112 VAL A CA 1
ATOM 896 C C . VAL A 1 112 ? 5.891 -2.868 -10.387 1.00 90.62 112 VAL A C 1
ATOM 898 O O . VAL A 1 112 ? 6.921 -2.360 -10.823 1.00 90.62 112 VAL A O 1
ATOM 901 N N . ALA A 1 113 ? 5.902 -3.938 -9.591 1.00 89.50 113 ALA A N 1
ATOM 902 C CA . ALA A 1 113 ? 7.118 -4.654 -9.217 1.00 89.50 113 ALA A CA 1
ATOM 903 C C . ALA A 1 113 ? 7.886 -5.164 -10.444 1.00 89.50 113 ALA A C 1
ATOM 905 O O . ALA A 1 113 ? 9.083 -4.918 -10.573 1.00 89.50 113 ALA A O 1
ATOM 906 N N . PHE A 1 114 ? 7.181 -5.798 -11.382 1.00 90.06 114 PHE A N 1
ATOM 907 C CA . PHE A 1 114 ? 7.770 -6.274 -12.630 1.00 90.06 114 PHE A CA 1
ATOM 908 C C . PHE A 1 114 ? 8.358 -5.127 -13.466 1.00 90.06 114 PHE A C 1
ATOM 910 O O . PHE A 1 114 ? 9.492 -5.219 -13.934 1.00 90.06 114 PHE A O 1
ATOM 917 N N . LEU A 1 115 ? 7.631 -4.010 -13.593 1.00 90.69 115 LEU A N 1
ATOM 918 C CA . LEU A 1 115 ? 8.123 -2.816 -14.288 1.00 90.69 115 LEU A CA 1
ATOM 919 C C . LEU A 1 115 ? 9.384 -2.244 -13.622 1.00 90.69 115 LEU A C 1
ATOM 921 O O . LEU A 1 115 ? 10.325 -1.892 -14.326 1.00 90.69 115 LEU A O 1
ATOM 925 N N . ASN A 1 116 ? 9.450 -2.208 -12.286 1.00 90.44 116 ASN A N 1
ATOM 926 C CA . ASN A 1 116 ? 10.627 -1.720 -11.557 1.00 90.44 116 ASN A CA 1
ATOM 927 C C . ASN A 1 116 ? 11.903 -2.521 -11.858 1.00 90.44 116 ASN A C 1
ATOM 929 O O . ASN A 1 116 ? 12.980 -1.933 -11.860 1.00 90.44 116 ASN A O 1
ATOM 933 N N . ILE A 1 117 ? 11.796 -3.829 -12.114 1.00 91.31 117 ILE A N 1
ATOM 934 C CA . ILE A 1 117 ? 12.938 -4.678 -12.498 1.00 91.31 117 ILE A CA 1
ATOM 935 C C . ILE A 1 117 ? 13.303 -4.466 -13.974 1.00 91.31 117 ILE A C 1
ATOM 937 O O .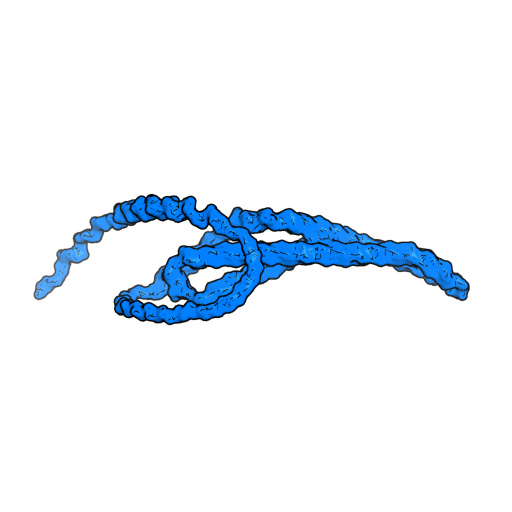 ILE A 1 117 ? 14.478 -4.466 -14.334 1.00 91.31 117 ILE A O 1
ATOM 941 N N . HIS A 1 118 ? 12.309 -4.250 -14.837 1.00 90.44 118 HIS A N 1
ATOM 942 C CA . HIS A 1 118 ? 12.522 -4.107 -16.279 1.00 90.44 118 HIS A CA 1
ATOM 943 C C . HIS A 1 118 ? 13.089 -2.738 -16.693 1.00 90.44 118 HIS A C 1
ATOM 945 O O . HIS A 1 118 ? 13.797 -2.648 -17.696 1.00 90.44 118 HIS A O 1
ATOM 951 N N . ILE A 1 119 ? 12.795 -1.675 -15.933 1.00 92.31 119 ILE A N 1
ATOM 952 C CA . ILE A 1 119 ? 13.250 -0.306 -16.230 1.00 92.31 119 ILE A CA 1
ATOM 953 C C . ILE A 1 119 ? 14.790 -0.194 -16.241 1.00 92.31 119 ILE A C 1
ATOM 955 O O . ILE A 1 119 ? 15.317 0.315 -17.229 1.00 92.31 119 ILE A O 1
ATOM 959 N N . PRO A 1 120 ? 15.543 -0.686 -15.232 1.00 92.31 120 PRO A N 1
ATOM 960 C CA . PRO A 1 120 ? 17.009 -0.675 -15.258 1.00 92.31 120 PRO A CA 1
ATOM 961 C C . PRO A 1 120 ? 17.617 -1.415 -16.452 1.00 92.31 120 PRO A C 1
ATOM 963 O O . PRO A 1 120 ? 18.619 -0.960 -16.994 1.00 92.31 120 PRO A O 1
ATOM 966 N N . VAL A 1 121 ? 17.008 -2.524 -16.884 1.00 91.81 121 VAL A N 1
ATOM 967 C CA . VAL A 1 121 ? 17.480 -3.289 -18.050 1.00 91.81 121 VAL A CA 1
ATOM 968 C C . VAL A 1 121 ? 17.313 -2.467 -19.330 1.00 91.81 121 VAL A C 1
ATOM 970 O O . VAL A 1 121 ? 18.270 -2.302 -20.078 1.00 91.81 121 VAL A O 1
ATOM 973 N N . ALA A 1 122 ? 16.141 -1.855 -19.533 1.00 90.19 122 ALA A N 1
ATOM 974 C CA . ALA A 1 122 ? 15.896 -0.978 -20.681 1.00 90.19 122 ALA A CA 1
ATOM 975 C C . ALA A 1 122 ? 16.787 0.281 -20.675 1.00 90.19 122 ALA A C 1
ATOM 977 O O . ALA A 1 122 ? 17.216 0.744 -21.732 1.00 90.19 122 ALA A O 1
ATOM 978 N N . LEU A 1 123 ? 17.091 0.829 -19.491 1.00 91.25 123 LEU A N 1
ATOM 979 C CA . LEU A 1 123 ? 18.081 1.902 -19.337 1.00 91.25 123 LEU A CA 1
ATOM 980 C C . LEU A 1 123 ? 19.491 1.431 -19.715 1.00 91.25 123 LEU A C 1
ATOM 982 O O . LEU A 1 123 ? 20.233 2.190 -20.333 1.00 91.25 123 LEU A O 1
ATOM 986 N N . GLY A 1 124 ? 19.861 0.196 -19.373 1.00 92.50 124 GLY A N 1
ATOM 987 C CA . GLY A 1 124 ? 21.139 -0.401 -19.761 1.00 92.50 124 GLY A CA 1
ATOM 988 C C . GLY A 1 124 ? 21.309 -0.465 -21.279 1.00 92.50 124 GLY A C 1
ATOM 989 O O . GLY A 1 124 ? 22.332 -0.017 -21.794 1.00 92.50 124 GLY A O 1
ATOM 990 N N . ASP A 1 125 ? 20.277 -0.919 -21.995 1.00 88.75 125 ASP A N 1
ATOM 991 C CA . ASP A 1 125 ? 20.276 -0.967 -23.463 1.00 88.75 125 ASP A CA 1
ATOM 992 C C . ASP A 1 125 ? 20.437 0.437 -24.077 1.00 88.75 125 ASP A C 1
ATOM 994 O O . ASP A 1 125 ? 21.224 0.625 -25.008 1.00 88.75 125 ASP A O 1
ATOM 998 N N . MET A 1 126 ? 19.745 1.443 -23.516 1.00 88.50 126 MET A N 1
ATOM 999 C CA . MET A 1 126 ? 19.887 2.853 -23.916 1.00 88.50 126 MET A CA 1
ATOM 1000 C C . MET A 1 126 ? 21.326 3.353 -23.756 1.00 88.50 126 MET A C 1
ATOM 1002 O O . MET A 1 126 ? 21.872 3.974 -24.667 1.00 88.50 126 MET A O 1
ATOM 1006 N N . VAL A 1 127 ? 21.941 3.099 -22.598 1.00 90.75 127 VAL A N 1
ATOM 1007 C CA . VAL A 1 127 ? 23.308 3.544 -22.296 1.00 90.75 127 VAL A CA 1
ATOM 1008 C C . VAL A 1 127 ? 24.323 2.830 -23.186 1.00 90.75 127 VAL A C 1
ATOM 1010 O O . VAL A 1 127 ? 25.261 3.469 -23.658 1.00 90.75 127 VAL A O 1
ATOM 1013 N N . ASN A 1 128 ? 24.128 1.540 -23.468 1.00 89.56 128 ASN A N 1
ATOM 1014 C CA . ASN A 1 128 ? 25.026 0.778 -24.331 1.00 89.56 128 ASN A CA 1
ATOM 1015 C C . ASN A 1 128 ? 25.018 1.303 -25.778 1.00 89.56 128 ASN A C 1
ATOM 1017 O O . ASN A 1 128 ? 26.083 1.463 -26.370 1.00 89.56 128 ASN A O 1
ATOM 1021 N N . LEU A 1 129 ? 23.841 1.657 -26.313 1.00 85.38 129 LEU A N 1
ATOM 1022 C CA . LEU A 1 129 ? 23.713 2.322 -27.617 1.00 85.38 129 LEU A CA 1
ATOM 1023 C C . LEU A 1 129 ? 24.489 3.641 -27.639 1.00 85.38 129 LEU A C 1
ATOM 1025 O O . LEU A 1 129 ? 25.355 3.828 -28.490 1.00 85.38 129 LEU A O 1
ATOM 1029 N N . VAL A 1 130 ? 24.253 4.521 -26.662 1.00 86.00 130 VAL A N 1
ATOM 1030 C CA . VAL A 1 130 ? 24.977 5.800 -26.560 1.00 86.00 130 VAL A CA 1
ATOM 1031 C C . VAL A 1 130 ? 26.490 5.578 -26.463 1.00 86.00 130 VAL A C 1
ATOM 1033 O O . VAL A 1 130 ? 27.249 6.269 -27.134 1.00 86.00 130 VAL A O 1
ATOM 1036 N N . SER A 1 131 ? 26.934 4.589 -25.684 1.00 87.50 131 SER A N 1
ATOM 1037 C CA . SER A 1 131 ? 28.350 4.245 -25.533 1.00 87.50 131 SER A CA 1
ATOM 1038 C C . SER A 1 131 ? 28.978 3.768 -26.845 1.00 87.50 131 SER A C 1
ATOM 1040 O O . SER A 1 131 ? 30.105 4.151 -27.144 1.00 87.50 131 SER A O 1
ATOM 1042 N N . SER A 1 132 ? 28.260 2.975 -27.649 1.00 82.12 132 SER A N 1
ATOM 1043 C CA . SER A 1 132 ? 28.755 2.528 -28.959 1.00 82.12 132 SER A CA 1
ATOM 1044 C C . SER A 1 132 ? 28.942 3.683 -29.951 1.00 82.12 132 SER A C 1
ATOM 1046 O O . SER A 1 132 ? 29.968 3.738 -30.618 1.00 82.12 132 SER A O 1
ATOM 1048 N N . PHE A 1 133 ? 28.046 4.678 -29.956 1.00 78.19 133 PHE A N 1
ATOM 1049 C CA . PHE A 1 133 ? 28.177 5.875 -30.805 1.00 78.19 133 PHE A CA 1
ATOM 1050 C C . PHE A 1 133 ? 29.270 6.851 -30.353 1.00 78.19 133 PHE A C 1
ATOM 1052 O O . PHE A 1 133 ? 29.736 7.656 -31.151 1.00 78.19 133 PHE A O 1
ATOM 1059 N N . VAL A 1 134 ? 29.649 6.825 -29.072 1.00 78.56 134 VAL A N 1
ATOM 1060 C CA . VAL A 1 134 ? 30.770 7.625 -28.550 1.00 78.56 134 VAL A CA 1
ATOM 1061 C C . VAL A 1 134 ? 32.111 6.928 -28.800 1.00 78.56 134 VAL A C 1
ATOM 1063 O O . VAL A 1 134 ? 33.115 7.608 -28.991 1.00 78.56 134 VAL A O 1
ATOM 1066 N N . ALA A 1 135 ? 32.137 5.591 -28.790 1.00 74.69 135 ALA A N 1
ATOM 1067 C CA . ALA A 1 135 ? 33.337 4.801 -29.060 1.00 74.69 135 ALA A CA 1
ATOM 1068 C C . ALA A 1 135 ? 33.704 4.773 -30.554 1.00 74.69 135 ALA A C 1
ATOM 1070 O O . ALA A 1 135 ? 34.887 4.828 -30.884 1.00 74.69 135 ALA A O 1
ATOM 1071 N N . ASP A 1 136 ? 32.706 4.727 -31.441 1.00 67.81 136 ASP A N 1
ATOM 1072 C CA . ASP A 1 136 ? 32.905 4.888 -32.879 1.00 67.81 136 ASP A CA 1
ATOM 1073 C C . ASP A 1 136 ? 33.010 6.386 -33.210 1.00 67.81 136 ASP A C 1
ATOM 1075 O O . ASP A 1 136 ? 32.024 7.113 -33.297 1.00 67.81 136 ASP A O 1
ATOM 1079 N N . GLU A 1 137 ? 34.245 6.857 -33.353 1.00 60.62 137 GLU A N 1
ATOM 1080 C CA . GLU A 1 137 ? 34.682 8.231 -33.626 1.00 60.62 137 GLU A CA 1
ATOM 1081 C C . GLU A 1 137 ? 34.117 8.810 -34.954 1.00 60.62 137 GLU A C 1
ATOM 1083 O O . GLU A 1 137 ? 34.841 9.022 -35.920 1.00 60.62 137 GLU A O 1
ATOM 1088 N N . TYR A 1 138 ? 32.805 9.073 -35.030 1.00 57.28 138 TYR A N 1
ATOM 1089 C CA . TYR A 1 138 ? 32.107 9.703 -36.171 1.00 57.28 138 TYR A CA 1
ATOM 1090 C C . TYR A 1 138 ? 31.031 10.716 -35.727 1.00 57.28 138 TYR A C 1
ATOM 1092 O O . TYR A 1 138 ? 29.990 10.888 -36.362 1.00 57.28 138 TYR A O 1
ATOM 1100 N N . VAL A 1 139 ? 31.278 11.435 -34.630 1.00 58.88 139 VAL A N 1
ATOM 1101 C CA . VAL A 1 139 ? 30.300 12.353 -34.009 1.00 58.88 139 VAL A CA 1
ATOM 1102 C C . VAL A 1 139 ? 30.035 13.633 -34.830 1.00 58.88 139 VAL A C 1
ATOM 1104 O O . VAL A 1 139 ? 29.101 14.373 -34.530 1.00 58.88 139 VAL A O 1
ATOM 1107 N N . GLU A 1 140 ? 30.783 13.925 -35.898 1.00 59.34 140 GLU A N 1
ATOM 1108 C CA . GLU A 1 140 ? 30.779 15.294 -36.436 1.00 59.34 140 GLU A CA 1
ATOM 1109 C C . GLU A 1 140 ? 29.723 15.639 -37.507 1.00 59.34 140 GLU A C 1
ATOM 1111 O O . GLU A 1 140 ? 29.585 16.826 -37.794 1.00 59.34 140 GLU A O 1
ATOM 1116 N N . LYS A 1 141 ? 28.946 14.716 -38.113 1.00 53.78 141 LYS A N 1
ATOM 1117 C CA . LYS A 1 141 ? 28.063 15.140 -39.238 1.00 53.78 141 LYS A CA 1
ATOM 1118 C C . LYS A 1 141 ? 26.587 14.764 -39.282 1.00 53.78 141 LYS A C 1
ATOM 1120 O O . LYS A 1 141 ? 25.877 15.473 -39.984 1.00 53.78 141 LYS A O 1
ATOM 1125 N N . ASP A 1 142 ? 26.065 13.830 -38.490 1.00 67.31 142 ASP A N 1
ATOM 1126 C CA . ASP A 1 142 ? 24.628 13.510 -38.562 1.00 67.31 142 ASP A CA 1
ATOM 1127 C C . ASP A 1 142 ? 23.972 13.353 -37.185 1.00 67.31 142 ASP A C 1
ATOM 1129 O O . ASP A 1 142 ? 23.558 12.270 -36.774 1.00 67.31 142 ASP A O 1
ATOM 1133 N N . ALA A 1 143 ? 23.778 14.477 -36.486 1.00 72.69 143 ALA A N 1
ATOM 1134 C CA . ALA A 1 143 ? 22.945 14.525 -35.278 1.00 72.69 143 ALA A CA 1
ATOM 1135 C C . ALA A 1 143 ? 21.542 13.921 -35.517 1.00 72.69 143 ALA A C 1
ATOM 1137 O O . ALA A 1 143 ? 20.955 13.311 -34.627 1.00 72.69 143 ALA A O 1
ATOM 1138 N N . ILE A 1 144 ? 21.019 14.038 -36.742 1.00 76.94 144 ILE A N 1
ATOM 1139 C CA . ILE A 1 144 ? 19.715 13.497 -37.146 1.00 76.94 144 ILE A CA 1
ATOM 1140 C C . ILE A 1 144 ? 19.700 11.955 -37.119 1.00 76.94 144 ILE A C 1
ATOM 1142 O O . ILE A 1 144 ? 18.710 11.370 -36.671 1.00 76.94 144 ILE A O 1
ATOM 1146 N N . LEU A 1 145 ? 20.783 11.286 -37.536 1.00 78.44 145 LEU A N 1
ATOM 1147 C CA . LEU A 1 145 ? 20.891 9.820 -37.474 1.00 78.44 145 LEU A CA 1
ATOM 1148 C C . LEU A 1 145 ? 21.004 9.324 -36.024 1.00 78.44 145 LEU A C 1
ATOM 1150 O O . LEU A 1 145 ? 20.330 8.374 -35.638 1.00 78.44 145 LEU A O 1
ATOM 1154 N N . PHE A 1 146 ? 21.753 10.035 -35.180 1.00 78.69 146 PHE A N 1
ATOM 1155 C CA . PHE A 1 146 ? 21.846 9.721 -33.752 1.00 78.69 146 PHE A CA 1
ATOM 1156 C C . PHE A 1 146 ? 20.485 9.801 -33.036 1.00 78.69 146 PHE A C 1
ATOM 1158 O O . PHE A 1 146 ? 20.087 8.877 -32.325 1.00 78.69 146 PHE A O 1
ATOM 1165 N N . PHE A 1 147 ? 19.722 10.881 -33.250 1.00 80.75 147 PHE A N 1
ATOM 1166 C CA . PHE A 1 147 ? 18.405 11.036 -32.619 1.00 80.75 147 PHE A CA 1
ATOM 1167 C C . PHE A 1 147 ? 17.366 10.026 -33.122 1.00 80.75 147 PHE A C 1
ATOM 1169 O O . PHE A 1 147 ? 16.452 9.675 -32.372 1.00 80.75 147 PHE A O 1
ATOM 1176 N N . THR A 1 148 ? 17.471 9.563 -34.371 1.00 82.38 148 THR A N 1
ATOM 1177 C CA . THR A 1 148 ? 16.529 8.579 -34.927 1.00 82.38 148 THR A CA 1
ATOM 1178 C C . THR A 1 148 ? 16.757 7.182 -34.358 1.00 82.38 148 THR A C 1
ATOM 1180 O O . THR A 1 148 ? 15.774 6.536 -33.996 1.00 82.38 148 THR A O 1
ATOM 1183 N N . GLU A 1 149 ? 18.009 6.771 -34.148 1.00 82.56 149 GLU A N 1
ATOM 1184 C CA . GLU A 1 149 ? 18.322 5.474 -33.532 1.00 82.56 149 GLU A CA 1
ATOM 1185 C C . GLU A 1 149 ? 17.997 5.449 -32.026 1.00 82.56 149 GLU A C 1
ATOM 1187 O O . GLU A 1 149 ? 17.495 4.457 -31.496 1.00 82.56 149 GLU A O 1
ATOM 1192 N N . LEU A 1 150 ? 18.177 6.575 -31.322 1.00 84.31 150 LEU A N 1
ATOM 1193 C CA . LEU A 1 150 ? 17.809 6.699 -29.904 1.00 84.31 150 LEU A CA 1
ATOM 1194 C C . LEU A 1 150 ? 16.304 6.809 -29.651 1.00 84.31 150 LEU A C 1
ATOM 1196 O O . LEU A 1 150 ? 15.849 6.601 -28.520 1.00 84.31 150 LEU A O 1
ATOM 1200 N N . ARG A 1 151 ? 15.509 7.153 -30.666 1.00 88.19 151 ARG A N 1
ATOM 1201 C CA . ARG A 1 151 ? 14.064 7.354 -30.512 1.00 88.19 151 ARG A CA 1
ATOM 1202 C C . ARG A 1 151 ? 13.355 6.075 -30.075 1.00 88.19 151 ARG A C 1
ATOM 1204 O O . ARG A 1 151 ? 12.537 6.136 -29.162 1.00 88.19 151 ARG A O 1
ATOM 1211 N N . GLU A 1 152 ? 13.658 4.943 -30.704 1.00 87.25 152 GLU A N 1
ATOM 1212 C CA . GLU A 1 152 ? 13.058 3.633 -30.397 1.00 87.25 152 GLU A CA 1
ATOM 1213 C C . GLU A 1 152 ? 13.184 3.249 -28.906 1.00 87.25 152 GLU A C 1
ATOM 1215 O O . GLU A 1 152 ? 12.160 3.088 -28.226 1.00 87.25 152 GLU A O 1
ATOM 1220 N N . PRO A 1 153 ? 14.401 3.168 -28.338 1.00 88.06 153 PRO A N 1
ATOM 1221 C CA . PRO A 1 153 ? 14.576 2.832 -26.929 1.00 88.06 153 PRO A CA 1
ATOM 1222 C C . PRO A 1 153 ? 14.035 3.922 -25.984 1.00 88.06 153 PRO A C 1
ATOM 1224 O O . PRO A 1 153 ? 13.430 3.588 -24.962 1.00 88.06 153 PRO A O 1
ATOM 1227 N N . THR A 1 154 ? 14.139 5.209 -26.349 1.00 89.50 154 THR A N 1
ATOM 1228 C CA . THR A 1 154 ? 13.603 6.323 -25.539 1.00 89.50 154 THR A CA 1
ATOM 1229 C C . THR A 1 154 ? 12.082 6.254 -25.411 1.00 89.50 154 THR A C 1
ATOM 1231 O O . THR A 1 154 ? 11.529 6.400 -24.320 1.00 89.50 154 THR A O 1
ATOM 1234 N N . VAL A 1 155 ? 11.380 6.008 -26.520 1.00 91.25 155 VAL A N 1
ATOM 1235 C CA . VAL A 1 155 ? 9.916 5.902 -26.540 1.00 91.25 155 VAL A CA 1
ATOM 1236 C C . VAL A 1 155 ? 9.455 4.689 -25.730 1.00 91.25 155 VAL A C 1
ATOM 1238 O O . VAL A 1 155 ? 8.503 4.798 -24.956 1.00 91.25 155 VAL A O 1
ATOM 1241 N N . ARG A 1 156 ? 10.155 3.551 -25.834 1.00 90.88 156 ARG A N 1
ATOM 1242 C CA . ARG A 1 156 ? 9.872 2.356 -25.024 1.00 90.88 156 ARG A CA 1
ATOM 1243 C C . ARG A 1 156 ? 9.981 2.646 -23.526 1.00 90.88 156 ARG A C 1
ATOM 1245 O O . ARG A 1 156 ? 9.083 2.282 -22.766 1.00 90.88 156 ARG A O 1
ATOM 1252 N N . LEU A 1 157 ? 11.041 3.338 -23.116 1.00 92.06 157 LEU A N 1
ATOM 1253 C CA . LEU A 1 157 ? 11.268 3.738 -21.731 1.00 92.06 157 LEU A CA 1
ATOM 1254 C C . LEU A 1 157 ? 10.173 4.683 -21.217 1.00 92.06 157 LEU A C 1
ATOM 1256 O O . LEU A 1 157 ? 9.634 4.493 -20.125 1.00 92.06 157 LEU A O 1
ATOM 1260 N N . LEU A 1 158 ? 9.802 5.673 -22.033 1.00 93.94 158 LEU A N 1
ATOM 1261 C CA . LEU A 1 158 ? 8.737 6.620 -21.719 1.00 93.94 158 LEU A CA 1
ATOM 1262 C C . LEU A 1 158 ? 7.408 5.894 -21.468 1.00 93.94 158 LEU A C 1
ATOM 1264 O O . LEU A 1 158 ? 6.744 6.159 -20.465 1.00 93.94 158 LEU A O 1
ATOM 1268 N N . TYR A 1 159 ? 7.041 4.935 -22.325 1.00 93.50 159 TYR A N 1
ATOM 1269 C CA . TYR A 1 159 ? 5.836 4.125 -22.129 1.00 93.50 159 TYR A CA 1
ATOM 1270 C C . TYR A 1 159 ? 5.879 3.300 -20.837 1.00 93.50 159 TYR A C 1
ATOM 1272 O O . TYR A 1 159 ? 4.864 3.218 -20.142 1.00 93.50 159 TYR A O 1
ATOM 1280 N N . MET A 1 160 ? 7.033 2.731 -20.474 1.00 92.81 160 MET A N 1
ATOM 1281 C CA . MET A 1 160 ? 7.190 1.988 -19.216 1.00 92.81 160 MET A CA 1
ATOM 1282 C C . MET A 1 160 ? 6.983 2.884 -17.989 1.00 92.81 160 MET A C 1
ATOM 1284 O O . MET A 1 160 ? 6.256 2.490 -17.077 1.00 92.81 160 MET A O 1
ATOM 1288 N N . TYR A 1 161 ? 7.536 4.102 -17.977 1.00 94.12 161 TYR A N 1
ATOM 1289 C CA . TYR A 1 161 ? 7.330 5.061 -16.883 1.00 94.12 161 TYR A CA 1
ATOM 1290 C C . TYR A 1 161 ? 5.879 5.533 -16.774 1.00 94.12 161 TYR A C 1
ATOM 1292 O O . TYR A 1 161 ? 5.327 5.619 -15.672 1.00 94.12 161 TYR A O 1
ATOM 1300 N N . LEU A 1 162 ? 5.229 5.804 -17.909 1.00 95.38 162 LEU A N 1
ATOM 1301 C CA . LEU A 1 162 ? 3.813 6.165 -17.926 1.00 95.38 162 LEU A CA 1
ATOM 1302 C C . LEU A 1 162 ? 2.952 5.023 -17.372 1.00 95.38 162 LEU A C 1
ATOM 1304 O O . LEU A 1 162 ? 2.132 5.259 -16.484 1.00 95.38 162 LEU A O 1
ATOM 1308 N N . ALA A 1 163 ? 3.191 3.784 -17.809 1.00 93.19 163 ALA A N 1
ATOM 1309 C CA . ALA A 1 163 ? 2.495 2.613 -17.283 1.00 93.19 163 ALA A CA 1
ATOM 1310 C C . ALA A 1 163 ? 2.742 2.438 -15.775 1.00 93.19 163 ALA A C 1
ATOM 1312 O O . ALA A 1 163 ? 1.793 2.305 -15.001 1.00 93.19 163 ALA A O 1
ATOM 1313 N N . GLN A 1 164 ? 4.000 2.508 -15.335 1.00 93.44 164 GLN A N 1
ATOM 1314 C CA . GLN A 1 164 ? 4.382 2.380 -13.928 1.00 93.44 164 GLN A CA 1
ATOM 1315 C C . GLN A 1 164 ? 3.670 3.419 -13.055 1.00 93.44 164 GLN A C 1
ATOM 1317 O O . GLN A 1 164 ? 3.131 3.062 -12.005 1.00 93.44 164 GLN A O 1
ATOM 1322 N N . SER A 1 165 ? 3.628 4.686 -13.480 1.00 94.44 165 SER A N 1
ATOM 1323 C CA . SER A 1 165 ? 2.962 5.755 -12.726 1.00 94.44 165 SER A CA 1
ATOM 1324 C C . SER A 1 165 ? 1.456 5.512 -12.587 1.00 94.44 165 SER A C 1
ATOM 1326 O O . SER A 1 165 ? 0.914 5.639 -11.486 1.00 94.44 165 SER A O 1
ATOM 1328 N N . LEU A 1 166 ? 0.795 5.064 -13.660 1.00 95.00 166 LEU A N 1
ATOM 1329 C CA . LEU A 1 166 ? -0.635 4.766 -13.667 1.00 95.00 166 LEU A CA 1
ATOM 1330 C C . LEU A 1 166 ? -0.975 3.608 -12.721 1.00 95.00 166 LEU A C 1
ATOM 1332 O O . LEU A 1 166 ? -1.856 3.742 -11.869 1.00 95.00 166 LEU A O 1
ATOM 1336 N N . PHE A 1 167 ? -0.253 2.489 -12.824 1.00 91.69 167 PHE A N 1
ATOM 1337 C CA . PHE A 1 167 ? -0.462 1.339 -11.940 1.00 91.69 167 PHE A CA 1
ATOM 1338 C C . PHE A 1 167 ? -0.108 1.664 -10.485 1.00 91.69 167 PHE A C 1
ATOM 1340 O O . PHE A 1 167 ? -0.791 1.201 -9.569 1.00 91.69 167 PHE A O 1
ATOM 1347 N N . THR A 1 168 ? 0.909 2.504 -10.263 1.00 90.81 168 THR A N 1
ATOM 1348 C CA . THR A 1 168 ? 1.289 2.978 -8.927 1.00 90.81 168 THR A CA 1
ATOM 1349 C C . THR A 1 168 ? 0.169 3.791 -8.291 1.00 90.81 168 THR A C 1
ATOM 1351 O O . THR A 1 168 ? -0.249 3.523 -7.166 1.00 90.81 168 THR A O 1
ATOM 1354 N N . PHE A 1 169 ? -0.378 4.750 -9.034 1.00 92.00 169 PHE A N 1
ATOM 1355 C CA . PHE A 1 169 ? -1.496 5.556 -8.567 1.00 92.00 169 PHE A CA 1
ATOM 1356 C C . PHE A 1 169 ? -2.747 4.707 -8.293 1.00 92.00 169 PHE A C 1
ATOM 1358 O O . PHE A 1 169 ? -3.420 4.903 -7.274 1.00 92.00 169 PHE A O 1
ATOM 1365 N N . ALA A 1 170 ? -3.035 3.736 -9.164 1.00 91.06 170 ALA A N 1
ATOM 1366 C CA . ALA A 1 170 ? -4.182 2.848 -9.030 1.00 91.06 170 ALA A CA 1
ATOM 1367 C C . ALA A 1 170 ? -4.116 2.016 -7.741 1.00 91.06 170 ALA A C 1
ATOM 1369 O O . ALA A 1 170 ? -5.055 2.064 -6.941 1.00 91.06 170 ALA A O 1
ATOM 1370 N N . TYR A 1 171 ? -3.009 1.303 -7.485 1.00 88.81 171 TYR A N 1
ATOM 1371 C CA . TYR A 1 171 ? -2.925 0.450 -6.293 1.00 88.81 171 TYR A CA 1
ATOM 1372 C C . TYR A 1 171 ? -2.956 1.275 -4.998 1.00 88.81 171 TYR A C 1
ATOM 1374 O O . TYR A 1 171 ? -3.648 0.887 -4.055 1.00 88.81 171 TYR A O 1
ATOM 1382 N N . ILE A 1 172 ? -2.277 2.433 -4.951 1.00 90.38 172 ILE A N 1
ATOM 1383 C CA . ILE A 1 172 ? -2.270 3.312 -3.768 1.00 90.38 172 ILE A CA 1
ATOM 1384 C C . ILE A 1 172 ? -3.685 3.817 -3.475 1.00 90.38 172 ILE A C 1
ATOM 1386 O O . ILE A 1 172 ? -4.129 3.801 -2.322 1.00 90.38 172 ILE A O 1
ATOM 1390 N N . SER A 1 173 ? -4.416 4.233 -4.511 1.00 91.19 173 SER A N 1
ATOM 1391 C CA . SER A 1 173 ? -5.786 4.732 -4.376 1.00 91.19 173 SER A CA 1
ATOM 1392 C C . SER A 1 173 ? -6.731 3.650 -3.855 1.00 91.19 173 SER A C 1
ATOM 1394 O O . SER A 1 173 ? -7.446 3.875 -2.875 1.00 91.19 173 SER A O 1
ATOM 1396 N N . ILE A 1 174 ? -6.688 2.452 -4.446 1.00 90.50 174 ILE A N 1
ATOM 1397 C CA . ILE A 1 174 ? -7.517 1.311 -4.030 1.00 90.50 174 ILE A CA 1
ATOM 1398 C C . ILE A 1 174 ? -7.205 0.925 -2.580 1.00 90.50 174 ILE A C 1
ATOM 1400 O O . ILE A 1 174 ? -8.117 0.766 -1.763 1.00 90.50 174 ILE A O 1
ATOM 1404 N N . LEU A 1 175 ? -5.919 0.844 -2.230 1.00 89.25 175 LEU A N 1
ATOM 1405 C CA . LEU A 1 175 ? -5.478 0.502 -0.883 1.00 89.25 175 LEU A CA 1
ATOM 1406 C C . LEU A 1 175 ? -5.924 1.546 0.148 1.00 89.25 175 LEU A C 1
ATOM 1408 O O . LEU A 1 175 ? -6.353 1.196 1.250 1.00 89.25 175 LEU A O 1
ATOM 1412 N N . SER A 1 176 ? -5.877 2.831 -0.216 1.00 90.81 176 SER A N 1
ATOM 1413 C CA . SER A 1 176 ? -6.325 3.928 0.642 1.00 90.81 176 SER A CA 1
ATOM 1414 C C . SER A 1 176 ? -7.828 3.869 0.918 1.00 90.81 176 SER A C 1
ATOM 1416 O O . SER A 1 176 ? -8.242 3.980 2.075 1.00 90.81 176 SER A O 1
ATOM 1418 N N . VAL A 1 177 ? -8.635 3.636 -0.122 1.00 91.06 177 VAL A N 1
ATOM 1419 C CA . VAL A 1 177 ? -10.093 3.502 0.002 1.00 91.06 177 VAL A CA 1
ATOM 1420 C C . VAL A 1 177 ? -10.454 2.273 0.836 1.00 91.06 177 VAL A C 1
ATOM 1422 O O . VAL A 1 177 ? -11.262 2.383 1.758 1.00 91.06 177 VAL A O 1
ATOM 1425 N N . SER A 1 178 ? -9.829 1.122 0.572 1.00 90.44 178 SER A N 1
ATOM 1426 C CA . SER A 1 178 ? -10.049 -0.108 1.342 1.00 90.44 178 SER A CA 1
ATOM 1427 C C . SER A 1 178 ? -9.704 0.083 2.824 1.00 90.44 178 SER A C 1
ATOM 1429 O O . SER A 1 178 ? -10.496 -0.272 3.696 1.00 90.44 178 SER A O 1
ATOM 1431 N N . GLY A 1 179 ? -8.561 0.708 3.126 1.00 90.38 179 GLY A N 1
ATOM 1432 C CA . GLY A 1 179 ? -8.139 0.982 4.502 1.00 90.38 179 GLY A CA 1
ATOM 1433 C C . GLY A 1 179 ? -9.121 1.875 5.268 1.00 90.38 179 GLY A C 1
ATOM 1434 O O . GLY A 1 179 ? -9.417 1.604 6.429 1.00 90.38 179 GLY A O 1
ATOM 1435 N N . GLU A 1 180 ? -9.691 2.901 4.624 1.00 91.50 180 GLU A N 1
ATOM 1436 C CA . GLU A 1 180 ? -10.713 3.746 5.261 1.00 91.50 180 GLU A CA 1
ATOM 1437 C C . GLU A 1 180 ? -12.015 2.981 5.526 1.00 91.50 180 GLU A C 1
ATOM 1439 O O . GLU A 1 180 ? -12.635 3.143 6.577 1.00 91.50 180 GLU A O 1
ATOM 1444 N N . ARG A 1 181 ? -12.435 2.114 4.599 1.00 91.25 181 ARG A N 1
ATOM 1445 C CA . ARG A 1 181 ? -13.640 1.293 4.780 1.00 91.25 181 ARG A CA 1
ATOM 1446 C C . ARG A 1 181 ? -13.489 0.317 5.945 1.00 91.25 181 ARG A C 1
ATOM 1448 O O . ARG A 1 181 ? -14.406 0.214 6.761 1.00 91.25 181 ARG A O 1
ATOM 1455 N N . VAL A 1 182 ? -12.331 -0.337 6.060 1.00 91.00 182 VAL A N 1
ATOM 1456 C CA . VAL A 1 182 ? -12.005 -1.221 7.190 1.00 91.00 182 VAL A CA 1
ATOM 1457 C C . VAL A 1 182 ? -11.979 -0.430 8.500 1.00 91.00 182 VAL A C 1
ATOM 1459 O O . VAL A 1 182 ? -12.665 -0.813 9.447 1.00 91.00 182 VAL A O 1
ATOM 1462 N N . ALA A 1 183 ? -11.294 0.718 8.536 1.00 91.81 183 ALA A N 1
ATOM 1463 C CA . ALA A 1 183 ? -11.242 1.594 9.708 1.00 91.81 183 ALA A CA 1
ATOM 1464 C C . ALA A 1 183 ? -12.641 2.054 10.157 1.00 91.81 183 ALA A C 1
ATOM 1466 O O . ALA A 1 183 ? -12.975 2.011 11.341 1.00 91.81 183 ALA A O 1
ATOM 1467 N N . ARG A 1 184 ? -13.509 2.440 9.217 1.00 91.69 184 ARG A N 1
ATOM 1468 C CA . ARG A 1 184 ? -14.898 2.820 9.511 1.00 91.69 184 ARG A CA 1
ATOM 1469 C C . ARG A 1 184 ? -15.691 1.673 10.139 1.00 91.69 184 ARG A C 1
ATOM 1471 O O . ARG A 1 184 ? -16.431 1.905 11.095 1.00 91.69 184 ARG A O 1
ATOM 1478 N N . ASN A 1 185 ? -15.549 0.454 9.622 1.00 90.88 185 ASN A N 1
ATOM 1479 C CA . ASN A 1 185 ? -16.237 -0.712 10.176 1.00 90.88 185 ASN A CA 1
ATOM 1480 C C . ASN A 1 185 ? -15.723 -1.049 11.584 1.00 90.88 185 ASN A C 1
ATOM 1482 O O . ASN A 1 185 ? -16.531 -1.318 12.470 1.00 90.88 185 ASN A O 1
ATOM 1486 N N . MET A 1 186 ? -14.411 -0.938 11.817 1.00 90.38 186 MET A N 1
ATOM 1487 C CA . MET A 1 186 ? -13.815 -1.095 13.147 1.00 90.38 186 MET A CA 1
ATOM 1488 C C . MET A 1 186 ? -14.356 -0.073 14.145 1.00 90.38 186 MET A C 1
ATOM 1490 O O . MET A 1 186 ? -14.824 -0.471 15.207 1.00 90.38 186 MET A O 1
ATOM 1494 N N . ARG A 1 187 ? -14.381 1.226 13.796 1.00 91.88 187 ARG A N 1
ATOM 1495 C CA . ARG A 1 187 ? -14.960 2.267 14.670 1.00 91.88 187 ARG A CA 1
ATOM 1496 C C . ARG A 1 187 ? -16.405 1.954 15.030 1.00 91.88 187 ARG A C 1
ATOM 1498 O O . ARG A 1 187 ? -16.795 2.130 16.177 1.00 91.88 187 ARG A O 1
ATOM 1505 N N . ARG A 1 188 ? -17.195 1.474 14.065 1.00 92.25 188 ARG A N 1
ATOM 1506 C CA . ARG A 1 188 ? -18.602 1.127 14.288 1.00 92.25 188 ARG A CA 1
ATOM 1507 C C . ARG A 1 188 ? -18.762 -0.031 15.274 1.00 92.25 188 ARG A C 1
ATOM 1509 O O . ARG A 1 188 ? -19.596 0.066 16.168 1.00 92.25 188 ARG A O 1
ATOM 1516 N N . GLU A 1 189 ? -18.001 -1.113 15.112 1.00 90.31 189 GLU A N 1
ATOM 1517 C CA . GLU A 1 189 ? -18.082 -2.265 16.020 1.00 90.31 189 GLU A CA 1
ATOM 1518 C C . GLU A 1 189 ? -17.515 -1.963 17.408 1.00 90.31 189 GLU A C 1
ATOM 1520 O O . GLU A 1 189 ? -18.110 -2.366 18.408 1.00 90.31 189 GLU A O 1
ATOM 1525 N N . LEU A 1 190 ? -16.409 -1.218 17.483 1.00 89.75 190 LEU A N 1
ATOM 1526 C CA . LEU A 1 190 ? -15.828 -0.781 18.750 1.00 89.75 190 LEU A CA 1
ATOM 1527 C C . LEU A 1 190 ? -16.792 0.136 19.505 1.00 89.75 190 LEU A C 1
ATOM 1529 O O . LEU A 1 190 ? -17.055 -0.097 20.677 1.00 89.75 190 LEU A O 1
ATOM 1533 N N . PHE A 1 191 ? -17.392 1.120 18.830 1.00 92.56 191 PHE A N 1
ATOM 1534 C CA . PHE A 1 191 ? -18.374 2.013 19.444 1.00 92.56 191 PHE A CA 1
ATOM 1535 C C . PHE A 1 191 ? -19.614 1.264 19.947 1.00 92.56 191 PHE A C 1
ATOM 1537 O O . PHE A 1 191 ? -20.076 1.521 21.055 1.00 92.56 191 PHE A O 1
ATOM 1544 N N . ALA A 1 192 ? -20.125 0.303 19.167 1.00 91.62 192 ALA A N 1
ATOM 1545 C CA . ALA A 1 192 ? -21.232 -0.546 19.603 1.00 91.62 192 ALA A CA 1
ATOM 1546 C C . ALA A 1 192 ? -20.865 -1.363 20.853 1.00 91.62 192 ALA A C 1
ATOM 1548 O O . ALA A 1 192 ? -21.649 -1.415 21.793 1.00 91.62 192 ALA A O 1
ATOM 1549 N N . SER A 1 193 ? -19.656 -1.930 20.886 1.00 87.12 193 SER A N 1
ATOM 1550 C CA . SER A 1 193 ? -19.175 -2.721 22.026 1.00 87.12 193 SER A CA 1
ATOM 1551 C C . SER A 1 193 ? -18.965 -1.858 23.277 1.00 87.12 193 SER A C 1
ATOM 1553 O O . SER A 1 193 ? -19.291 -2.291 24.374 1.00 87.12 193 SER A O 1
ATOM 1555 N N . ILE A 1 194 ? -18.478 -0.621 23.119 1.00 89.12 194 ILE A N 1
ATOM 1556 C CA . ILE A 1 194 ? -18.286 0.326 24.230 1.00 89.12 194 ILE A CA 1
ATOM 1557 C C . ILE A 1 194 ? -19.630 0.703 24.865 1.00 89.12 194 ILE A C 1
ATOM 1559 O O . ILE A 1 194 ? -19.722 0.751 26.085 1.00 89.12 194 ILE A O 1
ATOM 1563 N N . ILE A 1 195 ? -20.678 0.950 24.071 1.00 90.94 195 ILE A N 1
ATOM 1564 C CA . ILE A 1 195 ? -22.008 1.318 24.597 1.00 90.94 195 ILE A CA 1
ATOM 1565 C C . ILE A 1 195 ? -22.652 0.181 25.406 1.00 90.94 195 ILE A C 1
ATOM 1567 O O . ILE A 1 195 ? -23.442 0.449 26.307 1.00 90.94 195 ILE A O 1
ATOM 1571 N N . GLU A 1 196 ? -22.335 -1.076 25.094 1.00 89.69 196 GLU A N 1
ATOM 1572 C CA . GLU A 1 196 ? -22.877 -2.254 25.786 1.00 89.69 196 GLU A CA 1
ATOM 1573 C C . GLU A 1 196 ? -22.159 -2.571 27.116 1.00 89.69 196 GLU A C 1
ATOM 1575 O O . GLU A 1 196 ? -22.535 -3.524 27.797 1.00 89.69 196 GLU A O 1
ATOM 1580 N N . GLN A 1 197 ? -21.150 -1.784 27.502 1.00 88.50 197 GLN A N 1
ATOM 1581 C CA . GLN A 1 197 ? -20.342 -1.999 28.703 1.00 88.50 197 GLN A CA 1
ATOM 1582 C C . GLN A 1 197 ? -21.033 -1.484 29.990 1.00 88.50 197 GLN A C 1
ATOM 1584 O O . GLN A 1 197 ? -21.806 -0.527 29.961 1.00 88.50 197 GLN A O 1
ATOM 1589 N N . ASP A 1 198 ? -20.731 -2.095 31.143 1.00 86.50 198 ASP A N 1
ATOM 1590 C CA . ASP A 1 198 ? -21.315 -1.738 32.448 1.00 86.50 198 ASP A CA 1
ATOM 1591 C C . ASP A 1 198 ? -20.944 -0.317 32.928 1.00 86.50 198 ASP A C 1
ATOM 1593 O O . ASP A 1 198 ? -19.849 0.181 32.666 1.00 86.50 198 ASP A O 1
ATOM 1597 N N . ILE A 1 199 ? -21.813 0.318 33.731 1.00 85.44 199 ILE A N 1
ATOM 1598 C CA . ILE A 1 199 ? -21.586 1.675 34.278 1.00 85.44 199 ILE A CA 1
ATOM 1599 C C . ILE A 1 199 ? -20.294 1.776 35.112 1.00 85.44 199 ILE A C 1
ATOM 1601 O O . ILE A 1 199 ? -19.593 2.783 35.056 1.00 85.44 199 ILE A O 1
ATOM 1605 N N . SER A 1 200 ? -19.913 0.694 35.799 1.00 84.00 200 SER A N 1
ATOM 1606 C CA . SER A 1 200 ? -18.680 0.617 36.592 1.00 84.00 200 SER A CA 1
ATOM 1607 C C . SER A 1 200 ? -17.408 0.742 35.745 1.00 84.00 200 SER A C 1
ATOM 1609 O O . SER A 1 200 ? -16.374 1.177 36.251 1.00 84.00 200 SER A O 1
ATOM 1611 N N . PHE A 1 201 ? -17.465 0.402 34.453 1.00 79.12 201 PHE A N 1
ATOM 1612 C CA . PHE A 1 201 ? -16.359 0.615 33.521 1.00 79.12 201 PHE A CA 1
ATOM 1613 C C . PHE A 1 201 ? -16.178 2.099 33.181 1.00 79.12 201 PHE A C 1
ATOM 1615 O O . PHE A 1 201 ? -15.041 2.564 33.066 1.00 79.12 201 PHE A O 1
ATOM 1622 N N . PHE A 1 202 ? -17.286 2.833 33.051 1.00 82.62 202 PHE A N 1
ATOM 1623 C CA . PHE A 1 202 ? -17.289 4.269 32.769 1.00 82.62 202 PHE A CA 1
ATOM 1624 C C . PHE A 1 202 ? -16.899 5.113 33.986 1.00 82.62 202 PHE A C 1
ATOM 1626 O O . PHE A 1 202 ? -16.289 6.163 33.814 1.00 82.62 202 PHE A O 1
ATOM 1633 N N . ASP A 1 203 ? -17.162 4.638 35.204 1.00 86.25 203 ASP A N 1
ATOM 1634 C CA . ASP A 1 203 ? -16.648 5.283 36.421 1.00 86.25 203 ASP A CA 1
ATOM 1635 C C . ASP A 1 203 ? -15.128 5.092 36.575 1.00 86.25 203 ASP A C 1
ATOM 1637 O O . ASP A 1 203 ? -14.434 5.950 37.124 1.00 86.25 203 ASP A O 1
ATOM 1641 N N . ALA A 1 204 ? -14.594 3.972 36.071 1.00 83.31 204 ALA A N 1
ATOM 1642 C CA . ALA A 1 204 ? -13.167 3.664 36.122 1.00 83.31 204 ALA A CA 1
ATOM 1643 C C . ALA A 1 204 ? -12.337 4.392 35.046 1.00 83.31 204 ALA A C 1
ATOM 1645 O O . ALA A 1 204 ? -11.165 4.684 35.284 1.00 83.31 204 ALA A O 1
ATOM 1646 N N . HIS A 1 205 ? -12.918 4.698 33.879 1.00 78.31 205 HIS A N 1
ATOM 1647 C CA . HIS A 1 205 ? -12.212 5.305 32.744 1.00 78.31 205 HIS A CA 1
ATOM 1648 C C . HIS A 1 205 ? -12.832 6.639 32.336 1.00 78.31 205 HIS A C 1
ATOM 1650 O O . HIS A 1 205 ? -14.027 6.739 32.074 1.00 78.31 205 HIS A O 1
ATOM 1656 N N . LYS A 1 206 ? -12.001 7.674 32.166 1.00 85.06 206 LYS A N 1
ATOM 1657 C CA . LYS A 1 206 ? -12.476 8.971 31.665 1.00 85.06 206 LYS A CA 1
ATOM 1658 C C . LYS A 1 206 ? -13.015 8.815 30.240 1.00 85.06 206 LYS A C 1
ATOM 1660 O O . LYS A 1 206 ? -12.312 8.318 29.363 1.00 85.06 206 LYS A O 1
ATOM 1665 N N . THR A 1 207 ? -14.202 9.353 29.958 1.00 86.62 207 THR A N 1
ATOM 1666 C CA . THR A 1 207 ? -14.828 9.312 28.620 1.00 86.62 207 THR A CA 1
ATOM 1667 C C . THR A 1 207 ? -13.909 9.832 27.506 1.00 86.62 207 THR A C 1
ATOM 1669 O O . THR A 1 207 ? -13.892 9.289 26.401 1.00 86.62 207 THR A O 1
ATOM 1672 N N . GLY A 1 208 ? -13.098 10.857 27.800 1.00 86.50 208 GLY A N 1
ATOM 1673 C CA . GLY A 1 208 ? -12.114 11.400 26.858 1.00 86.50 208 GLY A CA 1
ATOM 1674 C C . GLY A 1 208 ? -10.999 10.414 26.497 1.00 86.50 208 GLY A C 1
ATOM 1675 O O . GLY A 1 208 ? -10.559 10.386 25.352 1.00 86.50 208 GLY A O 1
ATOM 1676 N N . GLU A 1 209 ? -10.587 9.558 27.434 1.00 86.25 209 GLU A N 1
ATOM 1677 C CA . GLU A 1 209 ? -9.585 8.520 27.184 1.00 86.25 209 GLU A CA 1
ATOM 1678 C C . GLU A 1 209 ? -10.143 7.426 26.268 1.00 86.25 209 GLU A C 1
ATOM 1680 O O . GLU A 1 209 ? -9.494 7.055 25.293 1.00 86.25 209 GLU A O 1
ATOM 1685 N N . ILE A 1 210 ? -11.376 6.971 26.515 1.00 86.56 210 ILE A N 1
ATOM 1686 C CA . ILE A 1 210 ? -12.039 5.945 25.693 1.00 86.56 210 ILE A CA 1
ATOM 1687 C C . ILE A 1 210 ? -12.202 6.431 24.246 1.00 86.56 210 ILE A C 1
ATOM 1689 O O . ILE A 1 210 ? -11.878 5.709 23.304 1.00 86.56 210 ILE A O 1
ATOM 1693 N N . SER A 1 211 ? -12.673 7.668 24.060 1.00 87.56 211 SER A N 1
ATOM 1694 C CA . SER A 1 211 ? -12.847 8.271 22.730 1.00 87.56 211 SER A CA 1
ATOM 1695 C C . SER A 1 211 ? -11.514 8.454 21.992 1.00 87.56 211 SER A C 1
ATOM 1697 O O . SER A 1 211 ? -11.413 8.193 20.788 1.00 87.56 211 SER A O 1
ATOM 1699 N N . SER A 1 212 ? -10.473 8.853 22.731 1.00 90.19 212 SER A N 1
ATOM 1700 C CA . SER A 1 212 ? -9.111 8.978 22.215 1.00 90.19 212 SER A CA 1
ATOM 1701 C C . SER A 1 212 ? -8.581 7.627 21.734 1.00 90.19 212 SER A C 1
ATOM 1703 O O . SER A 1 212 ? -8.180 7.524 20.580 1.00 90.19 212 SER A O 1
ATOM 1705 N N . ARG A 1 213 ? -8.682 6.565 22.548 1.00 86.62 213 ARG A N 1
ATOM 1706 C CA . ARG A 1 213 ? -8.279 5.202 22.155 1.00 86.62 213 ARG A CA 1
ATOM 1707 C C . ARG A 1 213 ? -9.063 4.692 20.948 1.00 86.62 213 ARG A C 1
ATOM 1709 O O . ARG A 1 213 ? -8.472 4.258 19.969 1.00 86.62 213 ARG A O 1
ATOM 1716 N N . LEU A 1 214 ? -10.388 4.852 20.948 1.00 88.50 214 LEU A N 1
ATOM 1717 C CA . LEU A 1 214 ? -11.246 4.472 19.820 1.00 88.50 214 LEU A CA 1
ATOM 1718 C C . LEU A 1 214 ? -10.800 5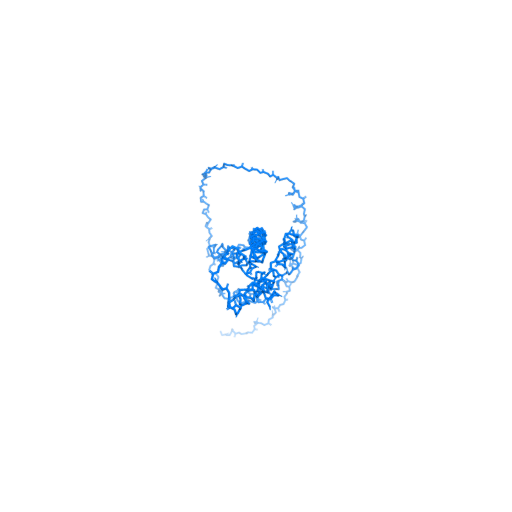.111 18.495 1.00 88.50 214 LEU A C 1
ATOM 1720 O O . LEU A 1 214 ? -10.877 4.485 17.436 1.00 88.50 214 LEU A O 1
ATOM 1724 N N . THR A 1 215 ? -10.375 6.372 18.537 1.00 90.12 215 THR A N 1
ATOM 1725 C CA . THR A 1 215 ? -9.970 7.101 17.334 1.00 90.12 215 THR A CA 1
ATOM 1726 C C . THR A 1 215 ? -8.525 6.799 16.963 1.00 90.12 215 THR A C 1
ATOM 1728 O O . THR A 1 215 ? -8.262 6.456 15.811 1.00 90.12 215 THR A O 1
ATOM 1731 N N . ASN A 1 216 ? -7.609 6.899 17.924 1.00 92.31 216 ASN A N 1
ATOM 1732 C CA . ASN A 1 216 ? -6.175 6.772 17.706 1.00 92.31 216 ASN A CA 1
ATOM 1733 C C . ASN A 1 216 ? -5.793 5.344 17.334 1.00 92.31 216 ASN A C 1
ATOM 1735 O O . ASN A 1 216 ? -5.133 5.168 16.318 1.00 92.31 216 ASN A O 1
ATOM 1739 N N . ASP A 1 217 ? -6.290 4.331 18.046 1.00 91.19 217 ASP A N 1
ATOM 1740 C CA . ASP A 1 217 ? -5.928 2.933 17.783 1.00 91.19 217 ASP A CA 1
ATOM 1741 C C . ASP A 1 217 ? -6.392 2.500 16.383 1.00 91.19 217 ASP A C 1
ATOM 1743 O O . ASP A 1 217 ? -5.696 1.782 15.665 1.00 91.19 217 ASP A O 1
ATOM 1747 N N . VAL A 1 218 ? -7.552 2.996 15.936 1.00 90.94 218 VAL A N 1
ATOM 1748 C CA . VAL A 1 218 ? -8.048 2.721 14.581 1.00 90.94 218 VAL A CA 1
ATOM 1749 C C . VAL A 1 218 ? -7.246 3.470 13.511 1.00 90.94 218 VAL A C 1
ATOM 1751 O O . VAL A 1 218 ? -7.041 2.941 12.415 1.00 90.94 218 VAL A O 1
ATOM 1754 N N . GLN A 1 219 ? -6.805 4.701 13.784 1.00 91.19 219 GLN A N 1
ATOM 1755 C CA . GLN A 1 219 ? -5.936 5.435 12.856 1.00 91.19 219 GLN A CA 1
ATOM 1756 C C . GLN A 1 219 ? -4.550 4.795 12.763 1.00 91.19 219 GLN A C 1
ATOM 1758 O O . GLN A 1 219 ? -4.027 4.652 11.657 1.00 91.19 219 GLN A O 1
ATOM 1763 N N . GLU A 1 220 ? -4.002 4.351 13.891 1.00 91.88 220 GLU A N 1
ATOM 1764 C CA . GLU A 1 220 ? -2.731 3.639 13.955 1.00 91.88 220 GLU A CA 1
ATOM 1765 C C . GLU A 1 220 ? -2.818 2.342 13.148 1.00 91.88 220 GLU A C 1
ATOM 1767 O O . GLU A 1 220 ? -2.039 2.139 12.218 1.00 91.88 220 GLU A O 1
ATOM 1772 N N . PHE A 1 221 ? -3.865 1.536 13.367 1.00 90.81 221 PHE A N 1
ATOM 1773 C CA . PHE A 1 221 ? -4.123 0.340 12.563 1.00 90.81 221 PHE A CA 1
ATOM 1774 C C . PHE A 1 221 ? -4.186 0.651 11.061 1.00 90.81 221 PHE A C 1
ATOM 1776 O O . PHE A 1 221 ? -3.596 -0.064 10.252 1.00 90.81 221 PHE A O 1
ATOM 1783 N N . LYS A 1 222 ? -4.883 1.722 10.662 1.00 89.25 222 LYS A N 1
ATOM 1784 C CA . LYS A 1 222 ? -4.981 2.137 9.255 1.00 89.25 222 LYS A CA 1
ATOM 1785 C C . LYS A 1 222 ? -3.608 2.490 8.673 1.00 89.25 222 LYS A C 1
ATOM 1787 O O . LYS A 1 222 ? -3.345 2.163 7.513 1.00 89.25 222 LYS A O 1
ATOM 1792 N N . SER A 1 223 ? -2.757 3.164 9.445 1.00 90.62 223 SER A N 1
ATOM 1793 C CA . SER A 1 223 ? -1.388 3.499 9.046 1.00 90.62 223 SER A CA 1
ATOM 1794 C C . SER A 1 223 ? -0.543 2.235 8.883 1.00 90.62 223 SER A C 1
ATOM 1796 O O . SER A 1 223 ? -0.009 1.990 7.799 1.00 90.62 223 SER A O 1
ATOM 1798 N N . CYS A 1 224 ? -0.524 1.366 9.900 1.00 90.62 224 CYS A N 1
ATOM 1799 C CA . CYS A 1 224 ? 0.181 0.086 9.863 1.00 90.62 224 CYS A CA 1
ATOM 1800 C C . CYS A 1 224 ? -0.283 -0.785 8.693 1.00 90.62 224 CYS A C 1
ATOM 1802 O O . CYS A 1 224 ? 0.540 -1.321 7.964 1.00 90.62 224 CYS A O 1
ATOM 1804 N N . TYR A 1 225 ? -1.591 -0.872 8.449 1.00 89.00 225 TYR A N 1
ATOM 1805 C CA . TYR A 1 225 ? -2.163 -1.612 7.326 1.00 89.00 225 TYR A CA 1
ATOM 1806 C C . TYR A 1 225 ? -1.596 -1.143 5.978 1.00 89.00 225 TYR A C 1
ATOM 1808 O O . TYR A 1 225 ? -1.175 -1.958 5.156 1.00 89.00 225 TYR A O 1
ATOM 1816 N N . LYS A 1 226 ? -1.537 0.178 5.759 1.00 86.50 226 LYS A N 1
ATOM 1817 C CA . LYS A 1 226 ? -0.954 0.754 4.540 1.00 86.50 226 LYS A CA 1
ATOM 1818 C C . LYS A 1 226 ? 0.540 0.462 4.436 1.00 86.50 226 LYS A C 1
ATOM 1820 O O . LYS A 1 226 ? 1.006 0.123 3.351 1.00 86.50 226 LYS A O 1
ATOM 1825 N N . LEU A 1 227 ? 1.277 0.597 5.537 1.00 87.06 227 LEU A N 1
ATOM 1826 C CA . LEU A 1 227 ? 2.719 0.363 5.570 1.00 87.06 227 LEU A CA 1
ATOM 1827 C C . LEU A 1 227 ? 3.055 -1.104 5.311 1.00 87.06 227 LEU A C 1
ATOM 1829 O O . LEU A 1 227 ? 3.827 -1.379 4.400 1.00 87.06 227 LEU A O 1
ATOM 1833 N N . CYS A 1 228 ? 2.431 -2.040 6.027 1.00 87.06 228 CYS A N 1
ATOM 1834 C CA . CYS A 1 228 ? 2.665 -3.472 5.862 1.00 87.06 228 CYS A CA 1
ATOM 1835 C C . CYS A 1 228 ? 2.390 -3.935 4.430 1.00 87.06 228 CYS A C 1
ATOM 1837 O O . CYS A 1 228 ? 3.159 -4.722 3.891 1.00 87.06 228 CYS A O 1
ATOM 1839 N N . ILE A 1 229 ? 1.327 -3.433 3.796 1.00 86.00 229 ILE A N 1
ATOM 1840 C CA . ILE A 1 229 ? 1.002 -3.824 2.421 1.00 86.00 229 ILE A CA 1
ATOM 1841 C C . ILE A 1 229 ? 1.975 -3.191 1.428 1.00 86.00 229 ILE A C 1
ATOM 1843 O O . ILE A 1 229 ? 2.527 -3.906 0.600 1.00 86.00 229 ILE A O 1
ATOM 1847 N N . SER A 1 230 ? 2.232 -1.884 1.516 1.00 81.94 230 SER A N 1
ATOM 1848 C CA . SER A 1 230 ? 3.137 -1.203 0.580 1.00 81.94 230 SER A CA 1
ATOM 1849 C C . SER A 1 230 ? 4.585 -1.686 0.710 1.00 81.94 230 SER A C 1
ATOM 1851 O O . SER A 1 230 ? 5.249 -1.930 -0.295 1.00 81.94 230 SER A O 1
ATOM 1853 N N . GLN A 1 231 ? 5.082 -1.837 1.939 1.00 83.75 231 GLN A N 1
ATOM 1854 C CA . GLN A 1 231 ? 6.443 -2.304 2.206 1.00 83.75 231 GLN A CA 1
ATOM 1855 C C . GLN A 1 231 ? 6.577 -3.806 1.975 1.00 83.75 231 GLN A C 1
ATOM 1857 O O . GLN A 1 231 ? 7.548 -4.225 1.358 1.00 83.75 231 GLN A O 1
ATOM 1862 N N . GLY A 1 232 ? 5.599 -4.609 2.407 1.00 86.75 232 GLY A N 1
ATOM 1863 C CA . GLY A 1 232 ? 5.607 -6.054 2.178 1.00 86.75 232 GLY A CA 1
ATOM 1864 C C . GLY A 1 232 ? 5.602 -6.383 0.690 1.00 86.75 232 GLY A C 1
ATOM 1865 O O . GLY A 1 232 ? 6.403 -7.187 0.229 1.00 86.75 232 GLY A O 1
ATOM 1866 N N . LEU A 1 233 ? 4.781 -5.679 -0.087 1.00 80.94 233 LEU A N 1
ATOM 1867 C CA . LEU A 1 233 ? 4.792 -5.790 -1.537 1.00 80.94 233 LEU A CA 1
ATOM 1868 C C . LEU A 1 233 ? 6.145 -5.404 -2.140 1.00 80.94 233 LEU A C 1
ATOM 1870 O O . LEU A 1 233 ? 6.673 -6.124 -2.982 1.00 80.94 233 LEU A O 1
ATOM 1874 N N . ARG A 1 234 ? 6.696 -4.254 -1.735 1.00 74.50 234 ARG A N 1
ATOM 1875 C CA . ARG A 1 234 ? 7.984 -3.784 -2.249 1.00 74.50 234 ARG A CA 1
ATOM 1876 C C . ARG A 1 234 ? 9.112 -4.755 -1.907 1.00 74.50 234 ARG A C 1
ATOM 1878 O O . ARG A 1 234 ? 9.979 -4.964 -2.738 1.00 74.50 234 ARG A O 1
ATOM 1885 N N . SER A 1 235 ? 9.065 -5.369 -0.730 1.00 85.31 235 SER A N 1
ATOM 1886 C CA . SER A 1 235 ? 10.035 -6.374 -0.301 1.00 85.31 235 SER A CA 1
ATOM 1887 C C . SER A 1 235 ? 9.935 -7.686 -1.077 1.00 85.31 235 SER A C 1
ATOM 1889 O O . SER A 1 235 ? 10.911 -8.414 -1.117 1.00 85.31 235 SER A O 1
ATOM 1891 N N . ILE A 1 236 ? 8.777 -8.020 -1.651 1.00 78.44 236 ILE A N 1
ATOM 1892 C CA . ILE A 1 236 ? 8.640 -9.180 -2.550 1.00 78.44 236 ILE A CA 1
ATOM 1893 C C . ILE A 1 236 ? 9.185 -8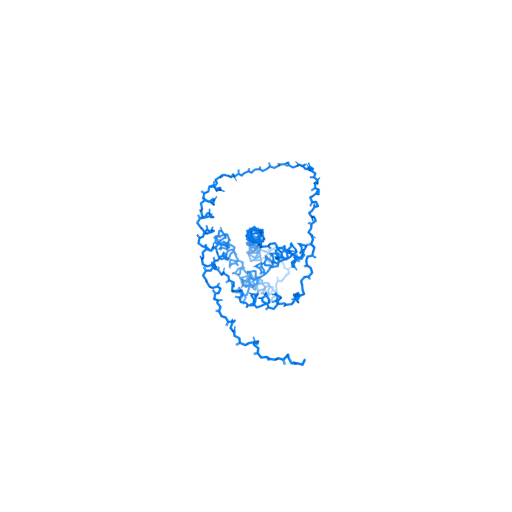.845 -3.948 1.00 78.44 236 ILE A C 1
ATOM 1895 O O . ILE A 1 236 ? 9.578 -9.731 -4.699 1.00 78.44 236 ILE A O 1
ATOM 1899 N N . ALA A 1 237 ? 9.168 -7.561 -4.304 1.00 70.06 237 ALA A N 1
ATOM 1900 C CA . ALA A 1 237 ? 9.561 -7.049 -5.609 1.00 70.06 237 ALA A CA 1
ATOM 1901 C C . ALA A 1 237 ? 11.068 -6.783 -5.770 1.00 70.06 237 ALA A C 1
ATOM 1903 O O . ALA A 1 237 ? 11.515 -6.617 -6.902 1.00 70.06 237 ALA A O 1
ATOM 1904 N N . GLN A 1 238 ? 11.803 -6.645 -4.664 1.00 62.00 238 GLN A N 1
ATOM 1905 C CA . GLN A 1 238 ? 13.244 -6.370 -4.610 1.00 62.00 238 GLN A CA 1
ATOM 1906 C C . GLN A 1 238 ? 13.991 -7.619 -4.161 1.00 62.00 238 GLN A C 1
ATOM 1908 O O . GLN A 1 238 ? 15.082 -7.856 -4.718 1.00 62.00 238 GLN A O 1
#

Secondary structure (DSSP, 8-state):
----S---S-----THHHHHHHHHHHHHHHTTTGGG---------------------------------TTTTHHHHHHHHHT----HHHHHHHHGGGHHHHHHHHHHHHHHHHHHHHHHHHHHHHHHHHHHHHHSS-TTS-HHHHHHHHHHHHHHHHHHHHHHHHHHHHHHHHHHHHHHHHHHHHHHHHHHHHHTS-HHHHHHS-HHHHHHHHHHHHHHHHHHHHHHHHHHHHHHH-

Solvent-accessible surface area (backbone atoms only — not comparable to full-atom values): 14756 Å² total; per-residue (Å²): 134,81,90,84,88,84,92,76,82,74,94,85,82,83,79,71,63,66,60,56,58,55,56,61,60,56,59,64,62,58,68,68,69,70,81,76,81,86,77,88,88,84,86,83,87,86,83,85,85,82,90,86,81,90,78,89,81,85,73,88,72,84,80,80,87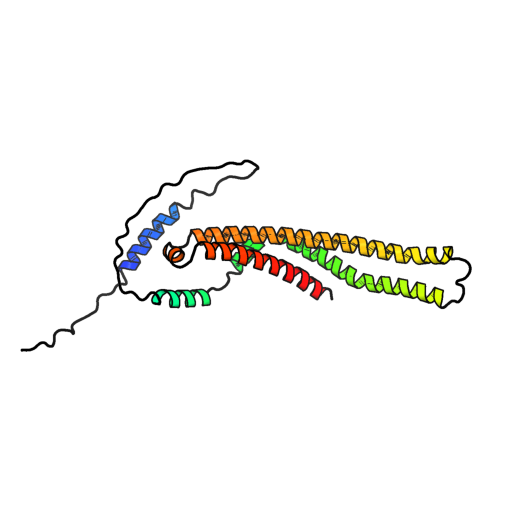,68,96,66,72,84,60,71,60,52,65,52,50,56,55,52,61,76,65,63,73,80,59,60,69,60,54,49,63,63,46,59,83,48,45,66,57,52,51,54,22,52,54,36,44,52,53,37,30,53,46,64,63,48,49,60,55,57,50,48,56,50,52,50,53,55,50,52,56,64,70,49,90,66,82,85,80,52,70,67,59,56,54,57,65,50,41,62,59,51,52,53,51,51,52,51,52,55,51,39,52,53,34,48,52,49,22,54,50,45,48,52,54,50,39,50,54,47,36,53,52,49,46,53,53,51,53,55,55,59,71,74,53,60,69,72,56,57,76,74,40,59,70,69,56,56,54,47,50,57,51,48,55,40,51,49,50,40,50,49,54,52,47,53,51,56,51,52,52,51,64,74,52,107

Sequence (238 aa):
MKQSSVAQKFRSFPSSNLIKVAKNIFCKQWRKNIAKKKSKIYGGIFCVCLLSPIKPLIVLCEADISPHSRLVGVNSIEKLHQEARFDWRKFFSIVKGEVLYIFFAVVSALIVAFLNIHIPVALGDMVNLVSSFVADEYVEKDAILFFTELREPTVRLLYMYLAQSLFTFAYISILSVSGERVARNMRRELFASIIEQDISFFDAHKTGEISSRLTNDVQEFKSCYKLCISQGLRSIAQ

Radius of gyration: 34.3 Å; Cα contacts (8 Å, |Δi|>4): 77; chains: 1; bounding box: 73×46×125 Å

Nearest PDB structures (foldseek):
  5och-assembly1_A  TM=9.459E-01  e=1.188E-08  Homo sapiens
  5och-assembly2_D  TM=9.281E-01  e=7.657E-09  Homo sapiens
  6qv0-assembly1_A  TM=8.346E-01  e=5.966E-04  Thermotoga maritima MSB8
  6rah-assembly1_A  TM=7.996E-01  e=6.303E-04  Thermus thermophilus
  4q4j-assembly1_A  TM=7.796E-01  e=5.060E-04  Thermotoga maritima MSB8

pLDDT: mean 70.52, std 22.61, range [30.3, 95.38]

Foldseek 3Di:
DDDDDDPDDDDDDDPPPVVVVVVVVVVVVVVPPVVPPDDDDDDDDDDDDDDDDDDDDDDDDDDPPDPDDPCPVVVVVVVVVVPDDDPVVVLCVLLVVLVVLVVLLLVLLVVLLVLVVVLVVLVVVLVVLVVVVVVPPPPPPPPPVVCVVSVVSVVVNVVSVVSSVVSVVSSLVSLLVSLVSSLVSQLVVLVVVVVPDDPVVCVVDPPVVSVCCSPVVSVVVSVVSSCCSNVVSNVVSD

InterPro domains:
  IPR011527 ABC transporter type 1, transmembrane domain [PF00664] (102-237)
  IPR011527 ABC transporter type 1, transmembrane domain [PS50929] (103-238)
  IPR036640 ABC transporter type 1, transmembrane domain superfamily [G3DSA:1.20.1560.10] (78-238)
  IPR036640 ABC transporter type 1, transmembrane domain superfamily [SSF90123] (89-236)
  IPR039421 Type 1 protein exporter [PTHR43394] (42-238)

Organism: Stegodyphus mimosarum (NCBI:txid407821)